Protein AF-A0A0G4I0B5-F1 (afdb_monomer_lite)

Structure (mmCIF, N/CA/C/O backbone):
data_AF-A0A0G4I0B5-F1
#
_entry.id   AF-A0A0G4I0B5-F1
#
loop_
_atom_site.group_PDB
_atom_site.id
_atom_site.type_symbol
_atom_site.label_atom_id
_atom_site.label_alt_id
_atom_site.label_comp_id
_atom_site.label_asym_id
_atom_site.label_entity_id
_atom_site.label_seq_id
_atom_site.pdbx_PDB_ins_code
_atom_site.Cartn_x
_atom_site.Cartn_y
_atom_site.Cartn_z
_atom_site.occupancy
_atom_site.B_iso_or_equiv
_atom_site.auth_seq_id
_atom_site.auth_comp_id
_atom_site.auth_asym_id
_atom_site.auth_atom_id
_atom_site.pdbx_PDB_model_num
ATOM 1 N N . MET A 1 1 ? 41.631 -13.244 11.965 1.00 31.91 1 MET A N 1
ATOM 2 C CA . MET A 1 1 ? 41.032 -12.168 11.148 1.00 31.91 1 MET A CA 1
ATOM 3 C C . MET A 1 1 ? 40.643 -12.782 9.819 1.00 31.91 1 MET A C 1
ATOM 5 O O . MET A 1 1 ? 41.532 -13.136 9.059 1.00 31.91 1 MET A O 1
ATOM 9 N N . ASN A 1 2 ? 39.349 -13.010 9.591 1.00 27.94 2 ASN A N 1
ATOM 10 C CA . ASN A 1 2 ? 38.868 -13.472 8.289 1.00 27.94 2 ASN A CA 1
ATOM 11 C C . ASN A 1 2 ? 38.734 -12.257 7.364 1.00 27.94 2 ASN A C 1
ATOM 13 O O . ASN A 1 2 ? 38.142 -11.264 7.791 1.00 27.94 2 ASN A O 1
ATOM 17 N N . PRO A 1 3 ? 39.284 -12.304 6.141 1.00 38.25 3 PRO A N 1
ATOM 18 C CA . PRO A 1 3 ? 39.080 -11.248 5.171 1.00 38.25 3 PRO A CA 1
ATOM 19 C C . PRO A 1 3 ? 37.623 -11.284 4.714 1.00 38.25 3 PRO A C 1
ATOM 21 O O . PRO A 1 3 ? 37.076 -12.332 4.374 1.00 38.25 3 PRO A O 1
ATOM 24 N N . SER A 1 4 ? 37.005 -10.114 4.763 1.00 36.72 4 SER A N 1
ATOM 25 C CA . SER A 1 4 ? 35.651 -9.827 4.326 1.00 36.72 4 SER A CA 1
ATOM 26 C C . SER A 1 4 ? 35.405 -10.365 2.916 1.00 36.72 4 SER A C 1
ATOM 28 O O . SER A 1 4 ? 36.120 -10.023 1.974 1.00 36.72 4 SER A O 1
ATOM 30 N N . THR A 1 5 ? 34.370 -11.186 2.759 1.00 37.22 5 THR A N 1
ATOM 31 C CA . THR A 1 5 ? 33.774 -11.539 1.471 1.00 37.22 5 THR A CA 1
ATOM 32 C C . THR A 1 5 ? 33.172 -10.279 0.851 1.00 37.22 5 THR A C 1
ATOM 34 O O . THR A 1 5 ? 31.994 -9.985 1.023 1.00 37.22 5 THR A O 1
ATOM 37 N N . SER A 1 6 ? 33.991 -9.508 0.136 1.00 37.56 6 SER A N 1
ATOM 38 C CA . SER A 1 6 ? 33.486 -8.551 -0.844 1.00 37.56 6 SER A CA 1
ATOM 39 C C . SER A 1 6 ? 32.834 -9.365 -1.957 1.00 37.56 6 SER A C 1
ATOM 41 O O . SER A 1 6 ? 33.516 -9.992 -2.773 1.00 37.56 6 SER A O 1
ATOM 43 N N . SER A 1 7 ? 31.506 -9.456 -1.949 1.00 42.25 7 SER A N 1
ATOM 44 C CA . SER A 1 7 ? 30.768 -9.970 -3.093 1.00 42.25 7 SER A CA 1
ATOM 45 C C . SER A 1 7 ? 30.985 -8.990 -4.243 1.00 42.25 7 SER A C 1
ATOM 47 O O . SER A 1 7 ? 30.350 -7.939 -4.287 1.00 42.25 7 SER A O 1
ATOM 49 N N . ASN A 1 8 ? 31.915 -9.306 -5.147 1.00 54.88 8 ASN A N 1
ATOM 50 C CA . ASN A 1 8 ? 32.095 -8.564 -6.391 1.00 54.88 8 ASN A CA 1
ATOM 51 C C . ASN A 1 8 ? 30.726 -8.415 -7.068 1.00 54.88 8 ASN A C 1
ATOM 53 O O . ASN A 1 8 ? 30.121 -9.421 -7.450 1.00 54.88 8 ASN A O 1
ATOM 57 N N . LEU A 1 9 ? 30.235 -7.179 -7.181 1.00 53.84 9 LEU A N 1
ATOM 58 C CA . LEU A 1 9 ? 29.046 -6.855 -7.961 1.00 53.84 9 LEU A CA 1
ATOM 59 C C . LEU A 1 9 ? 29.260 -7.383 -9.390 1.00 53.84 9 LEU A C 1
ATOM 61 O O . LEU A 1 9 ? 30.244 -7.043 -10.045 1.00 53.84 9 LEU A O 1
ATOM 65 N N . LYS A 1 10 ? 28.387 -8.283 -9.855 1.00 68.94 10 LYS A N 1
ATOM 66 C CA . LYS A 1 10 ? 28.500 -8.931 -11.172 1.00 68.94 10 LYS A CA 1
ATOM 67 C C . LYS A 1 10 ? 27.595 -8.203 -12.159 1.00 68.94 10 LYS A C 1
ATOM 69 O O . LYS A 1 10 ? 26.492 -8.670 -12.436 1.00 68.94 10 LYS A O 1
ATOM 74 N N . PHE A 1 11 ? 28.050 -7.063 -12.659 1.00 79.12 11 PHE A N 1
ATOM 75 C CA . PHE A 1 11 ? 27.452 -6.370 -13.800 1.00 79.12 11 PHE A CA 1
ATOM 76 C C . PHE A 1 11 ? 28.554 -5.877 -14.739 1.00 79.12 11 PHE A C 1
ATOM 78 O O . PHE A 1 11 ? 29.718 -5.782 -14.351 1.00 79.12 11 PHE A O 1
ATOM 85 N N . THR A 1 12 ? 28.199 -5.597 -15.989 1.00 85.75 12 THR A N 1
ATOM 86 C CA . THR A 1 12 ? 29.120 -5.017 -16.982 1.00 85.75 12 THR A CA 1
ATOM 87 C C . THR A 1 12 ? 28.468 -3.797 -17.615 1.00 85.75 12 THR A C 1
ATOM 89 O O . THR A 1 12 ? 27.305 -3.514 -17.338 1.00 85.75 12 THR A O 1
ATOM 92 N N . SER A 1 13 ? 29.166 -3.078 -18.491 1.00 85.06 13 SER A N 1
ATOM 93 C CA . SER A 1 13 ? 28.535 -1.992 -19.247 1.00 85.06 13 SER A CA 1
ATOM 94 C C . SER A 1 13 ? 27.365 -2.483 -20.113 1.00 85.06 13 SER A C 1
ATOM 96 O O . SER A 1 13 ? 26.405 -1.749 -20.319 1.00 85.06 13 SER A O 1
ATOM 98 N N . ASP A 1 14 ? 27.394 -3.732 -20.582 1.00 89.31 14 ASP A N 1
ATOM 99 C CA . ASP A 1 14 ? 26.366 -4.293 -21.470 1.00 89.31 14 ASP A CA 1
ATOM 100 C C . ASP A 1 14 ? 25.299 -5.129 -20.749 1.00 89.31 14 ASP A C 1
ATOM 102 O O . ASP A 1 14 ? 24.303 -5.508 -21.373 1.00 89.31 14 ASP A O 1
ATOM 106 N N . GLU A 1 15 ? 25.502 -5.442 -19.468 1.00 88.12 15 GLU A N 1
ATOM 107 C CA . GLU A 1 15 ? 24.633 -6.320 -18.679 1.00 88.12 15 GLU A CA 1
ATOM 108 C C . GLU A 1 15 ? 24.230 -5.643 -17.363 1.00 88.12 15 GLU A C 1
ATOM 110 O O . GLU A 1 15 ? 25.104 -5.432 -16.513 1.00 88.12 15 GLU A O 1
ATOM 115 N N . PRO A 1 16 ? 22.931 -5.327 -17.177 1.00 88.56 16 PRO A N 1
ATOM 116 C CA . PRO A 1 16 ? 22.443 -4.676 -15.970 1.00 88.56 16 PRO A CA 1
ATOM 117 C C . PRO A 1 16 ? 22.664 -5.514 -14.698 1.00 88.56 16 PRO A C 1
ATOM 119 O O . PRO A 1 16 ? 22.623 -6.752 -14.749 1.00 88.56 16 PRO A O 1
ATOM 122 N N . PRO A 1 17 ? 22.816 -4.852 -13.537 1.00 86.50 17 PRO A N 1
ATOM 123 C CA . PRO A 1 17 ? 22.786 -5.491 -12.229 1.00 86.50 17 PRO A CA 1
ATOM 124 C C . PRO A 1 17 ? 21.593 -6.434 -12.047 1.00 86.50 17 PRO A C 1
ATOM 126 O O . PRO A 1 17 ? 20.461 -6.141 -12.439 1.00 86.50 17 PRO A O 1
ATOM 129 N N . GLN A 1 18 ? 21.848 -7.570 -11.399 1.00 82.50 18 GLN A N 1
ATOM 130 C CA . GLN A 1 18 ? 20.830 -8.570 -11.070 1.00 82.50 18 GLN A CA 1
ATOM 131 C C . GLN A 1 18 ? 20.316 -8.359 -9.643 1.00 82.50 18 GLN A C 1
ATOM 133 O O . GLN A 1 18 ? 21.109 -8.161 -8.721 1.00 82.50 18 GLN A O 1
ATOM 138 N N . ARG A 1 19 ? 18.999 -8.496 -9.434 1.00 75.06 19 ARG A N 1
ATOM 139 C CA . ARG A 1 19 ? 18.342 -8.284 -8.124 1.00 75.06 19 ARG A CA 1
ATOM 140 C C . ARG A 1 19 ? 18.893 -9.155 -6.993 1.00 75.06 19 ARG A C 1
ATOM 142 O O . ARG A 1 19 ? 18.852 -8.737 -5.842 1.00 75.06 19 ARG A O 1
ATOM 149 N N . GLN A 1 20 ? 19.429 -10.334 -7.312 1.00 72.00 20 GLN A N 1
ATOM 150 C CA . GLN A 1 20 ? 20.012 -11.278 -6.346 1.00 72.00 20 GLN A CA 1
ATOM 151 C C . GLN A 1 20 ? 21.254 -10.734 -5.614 1.00 72.00 20 GLN A C 1
ATOM 153 O O . GLN A 1 20 ? 21.726 -11.361 -4.672 1.00 72.00 20 GLN A O 1
ATOM 158 N N . GLN A 1 21 ? 21.807 -9.603 -6.062 1.00 66.62 21 GLN A N 1
ATOM 159 C CA . GLN A 1 21 ? 23.007 -8.985 -5.490 1.00 66.62 21 GLN A CA 1
ATOM 160 C C . GLN A 1 21 ? 22.694 -7.962 -4.383 1.00 66.62 21 GLN A C 1
ATOM 162 O O . GLN A 1 21 ? 23.621 -7.413 -3.797 1.00 66.62 21 GLN A O 1
ATOM 167 N N . VAL A 1 22 ? 21.414 -7.698 -4.103 1.00 68.12 22 VAL A N 1
ATOM 168 C CA . VAL A 1 22 ? 20.943 -6.692 -3.134 1.00 68.12 22 VAL A CA 1
ATOM 169 C C . VAL A 1 22 ? 19.778 -7.242 -2.308 1.00 68.12 22 VAL A C 1
ATOM 171 O O . VAL A 1 22 ? 19.163 -8.237 -2.691 1.00 68.12 22 VAL A O 1
ATOM 174 N N . ASN A 1 23 ? 19.468 -6.633 -1.161 1.00 71.75 23 ASN A N 1
ATOM 175 C CA . ASN A 1 23 ? 18.478 -7.177 -0.221 1.00 71.75 23 ASN A CA 1
ATOM 176 C C . ASN A 1 23 ? 17.072 -6.598 -0.440 1.00 71.75 23 ASN A C 1
ATOM 178 O O . ASN A 1 23 ? 16.095 -7.341 -0.334 1.00 71.75 23 ASN A O 1
ATOM 182 N N . SER A 1 24 ? 16.947 -5.329 -0.841 1.00 77.56 24 SER A N 1
ATOM 183 C CA . SER A 1 24 ? 15.656 -4.661 -1.072 1.00 77.56 24 SER A CA 1
ATOM 184 C C . SER A 1 24 ? 15.433 -4.278 -2.549 1.00 77.56 24 SER A C 1
ATOM 186 O O . SER A 1 24 ? 16.357 -4.302 -3.367 1.00 77.56 24 SER A O 1
ATOM 188 N N . SER A 1 25 ? 14.175 -4.015 -2.925 1.00 78.75 25 SER A N 1
ATOM 189 C CA . SER A 1 25 ? 13.829 -3.518 -4.268 1.00 78.75 25 SER A CA 1
ATOM 190 C C . SER A 1 25 ? 14.233 -2.054 -4.460 1.00 78.75 25 SER A C 1
ATOM 192 O O . SER A 1 25 ? 14.556 -1.663 -5.576 1.00 78.75 25 SER A O 1
ATOM 194 N N . GLU A 1 26 ? 14.271 -1.275 -3.380 1.00 79.00 26 GLU A N 1
ATOM 195 C CA . GLU A 1 26 ? 14.750 0.111 -3.372 1.00 79.00 26 GLU A CA 1
ATOM 196 C C . GLU A 1 26 ? 16.257 0.149 -3.656 1.00 79.00 26 GLU A C 1
ATOM 198 O O . GLU A 1 26 ? 16.671 0.747 -4.647 1.00 79.00 26 GLU A O 1
ATOM 203 N N . ASP A 1 27 ? 17.052 -0.632 -2.913 1.00 80.44 27 ASP A N 1
ATOM 204 C CA . ASP A 1 27 ? 18.501 -0.787 -3.127 1.00 80.44 27 ASP A CA 1
ATOM 205 C C . ASP A 1 27 ? 18.804 -1.254 -4.560 1.00 80.44 27 ASP A C 1
ATOM 207 O O . ASP A 1 27 ? 19.829 -0.915 -5.153 1.00 80.44 27 ASP A O 1
ATOM 211 N N . TYR A 1 28 ? 17.915 -2.075 -5.131 1.00 84.81 28 TYR A N 1
ATOM 212 C CA . TYR A 1 28 ? 18.049 -2.540 -6.505 1.00 84.81 28 TYR A CA 1
ATOM 213 C C . TYR A 1 28 ? 17.860 -1.420 -7.518 1.00 84.81 28 TYR A C 1
ATOM 215 O O . TYR A 1 28 ? 18.644 -1.319 -8.461 1.00 84.81 28 TYR A O 1
ATOM 223 N N . LEU A 1 29 ? 16.844 -0.580 -7.336 1.00 85.62 29 LEU A N 1
ATOM 224 C CA . LEU A 1 29 ? 16.622 0.564 -8.210 1.00 85.62 29 LEU A CA 1
ATOM 225 C C . LEU A 1 29 ? 17.743 1.598 -8.068 1.00 85.62 29 LEU A C 1
ATOM 227 O O . LEU A 1 29 ? 18.207 2.102 -9.086 1.00 85.62 29 LEU A O 1
ATOM 231 N N . GLU A 1 30 ? 18.243 1.852 -6.857 1.00 84.00 30 GLU A N 1
ATOM 232 C CA . GLU A 1 30 ? 19.415 2.711 -6.635 1.00 84.00 30 GLU A CA 1
ATOM 233 C C . GLU A 1 30 ? 20.664 2.168 -7.343 1.00 84.00 30 GLU A C 1
ATOM 235 O O . GLU A 1 30 ? 21.371 2.902 -8.040 1.00 84.00 30 GLU A O 1
ATOM 240 N N . LEU A 1 31 ? 20.911 0.858 -7.243 1.00 85.69 31 LEU A N 1
ATOM 241 C CA . LEU A 1 31 ? 22.016 0.207 -7.943 1.00 85.69 31 LEU A CA 1
ATOM 242 C C . LEU A 1 31 ? 21.870 0.316 -9.467 1.00 85.69 31 LEU A C 1
ATOM 244 O O . LEU A 1 31 ? 22.859 0.533 -10.169 1.00 85.69 31 LEU A O 1
ATOM 248 N N . LEU A 1 32 ? 20.649 0.184 -9.990 1.00 88.88 32 LEU A N 1
ATOM 249 C CA . LEU A 1 32 ? 20.365 0.366 -11.412 1.00 88.88 32 LEU A CA 1
ATOM 250 C C . LEU A 1 32 ? 20.545 1.817 -11.862 1.00 88.88 32 LEU A C 1
ATOM 252 O O . LEU A 1 32 ? 21.058 2.030 -12.958 1.00 88.88 32 LEU A O 1
ATOM 256 N N . GLN A 1 33 ? 20.174 2.799 -11.037 1.00 88.00 33 GLN A N 1
ATOM 257 C CA . GLN A 1 33 ? 20.409 4.219 -11.314 1.00 88.00 33 GLN A CA 1
ATOM 258 C C . GLN A 1 33 ? 21.906 4.523 -11.384 1.00 88.00 33 GLN A C 1
ATOM 260 O O . GLN A 1 33 ? 22.370 5.118 -12.358 1.00 88.00 33 GLN A O 1
ATOM 265 N N . LEU A 1 34 ? 22.678 4.056 -10.397 1.00 87.00 34 LEU A N 1
ATOM 266 C CA . LEU A 1 34 ? 24.131 4.212 -10.381 1.00 87.00 34 LEU A CA 1
ATOM 267 C C . LEU A 1 34 ? 24.776 3.542 -11.600 1.00 87.00 34 LEU A C 1
ATOM 269 O O . LEU A 1 34 ? 25.619 4.136 -12.270 1.00 87.00 34 LEU A O 1
ATOM 273 N N . TRP A 1 35 ? 24.358 2.316 -11.915 1.00 89.62 35 TRP A N 1
ATOM 274 C CA . TRP A 1 35 ? 24.842 1.591 -13.084 1.00 89.62 35 TRP A CA 1
ATOM 275 C C . TRP A 1 35 ? 24.521 2.318 -14.394 1.00 89.62 35 TRP A C 1
ATOM 277 O O . TRP A 1 35 ? 25.413 2.503 -15.220 1.00 89.62 35 TRP A O 1
ATOM 287 N N . ALA A 1 36 ? 23.274 2.759 -14.573 1.00 89.38 36 ALA A N 1
ATOM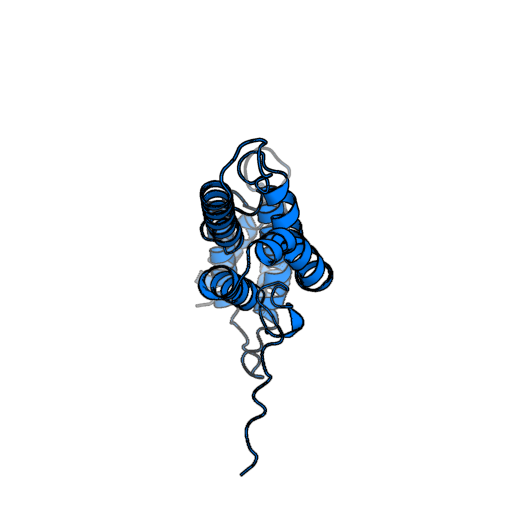 288 C CA . ALA A 1 36 ? 22.826 3.454 -15.776 1.00 89.38 36 ALA A CA 1
ATOM 289 C C . ALA A 1 36 ? 23.592 4.761 -16.007 1.00 89.38 36 ALA A C 1
ATOM 291 O O . ALA A 1 36 ? 23.919 5.083 -17.147 1.00 89.38 36 ALA A O 1
ATOM 292 N N . LYS A 1 37 ? 23.894 5.485 -14.925 1.00 86.69 37 LYS A N 1
ATOM 293 C CA . LYS A 1 37 ? 24.581 6.774 -14.972 1.00 86.69 37 LYS A CA 1
ATOM 294 C C . LYS A 1 37 ? 26.086 6.647 -15.213 1.00 86.69 37 LYS A C 1
ATOM 296 O O . LYS A 1 37 ? 26.637 7.393 -16.014 1.00 86.69 37 LYS A O 1
ATOM 301 N N . GLU A 1 38 ? 26.747 5.727 -14.514 1.00 82.94 38 GLU A N 1
ATOM 302 C CA . GLU A 1 38 ? 28.214 5.724 -14.408 1.00 82.94 38 GLU A CA 1
ATOM 303 C C . GLU A 1 38 ? 28.888 4.592 -15.209 1.00 82.94 38 GLU A C 1
ATOM 305 O O . GLU A 1 38 ? 30.088 4.657 -15.472 1.00 82.94 38 GLU A O 1
ATOM 310 N N . TYR A 1 39 ? 28.150 3.544 -15.603 1.00 84.56 39 TYR A N 1
ATOM 311 C CA . TYR A 1 39 ? 28.752 2.310 -16.139 1.00 84.56 39 TYR A CA 1
ATOM 312 C C . TYR A 1 39 ? 28.114 1.782 -17.427 1.00 84.56 39 TYR A C 1
ATOM 314 O O . TYR A 1 39 ? 28.786 1.096 -18.202 1.00 84.56 39 TYR A O 1
ATOM 322 N N . ALA A 1 40 ? 26.828 2.037 -17.655 1.00 87.44 40 ALA A N 1
ATOM 323 C CA . ALA A 1 40 ? 26.086 1.405 -18.734 1.00 87.44 40 ALA A CA 1
ATOM 324 C C . ALA A 1 40 ? 26.549 1.868 -20.122 1.00 87.44 40 ALA A C 1
ATOM 326 O O . ALA A 1 40 ? 26.742 3.049 -20.405 1.00 87.44 40 ALA A O 1
ATOM 327 N N . SER A 1 41 ? 26.657 0.912 -21.040 1.00 87.69 41 SER A N 1
ATOM 328 C CA . SER A 1 41 ? 26.717 1.190 -22.467 1.00 87.69 41 SER A CA 1
ATOM 329 C C . SER A 1 41 ? 25.304 1.414 -23.005 1.00 87.69 41 SER A C 1
ATOM 331 O O . SER A 1 41 ? 24.309 0.969 -22.430 1.00 87.69 41 SER A O 1
ATOM 333 N N . TYR A 1 42 ? 25.201 2.001 -24.196 1.00 83.88 42 TYR A N 1
ATOM 334 C CA . TYR A 1 42 ? 23.919 2.110 -24.898 1.00 83.88 42 TYR A CA 1
ATOM 335 C C . TYR A 1 42 ? 23.262 0.736 -25.151 1.00 83.88 42 TYR A C 1
ATOM 337 O O . TYR A 1 42 ? 22.036 0.631 -25.178 1.00 83.88 42 TYR A O 1
ATOM 345 N N . ALA A 1 43 ? 24.056 -0.324 -25.347 1.00 86.12 43 ALA A N 1
ATOM 346 C CA . ALA A 1 43 ? 23.543 -1.677 -25.534 1.00 86.12 43 ALA A CA 1
ATOM 347 C C . ALA A 1 43 ? 22.991 -2.243 -24.218 1.00 86.12 43 ALA A C 1
ATOM 349 O O . ALA A 1 43 ? 21.950 -2.901 -24.232 1.00 86.12 43 ALA A O 1
ATOM 350 N N . GLY A 1 44 ? 23.639 -1.926 -23.094 1.00 87.62 44 GLY A N 1
ATOM 351 C CA . GLY A 1 44 ? 23.150 -2.235 -21.755 1.00 87.62 44 GLY A CA 1
ATOM 352 C C . GLY A 1 44 ? 21.843 -1.512 -21.433 1.00 87.62 44 GLY A C 1
ATOM 353 O O . GLY A 1 44 ? 20.875 -2.158 -21.034 1.00 87.62 44 GLY A O 1
ATOM 354 N N . LEU A 1 45 ? 21.769 -0.196 -21.659 1.00 89.00 45 LEU A N 1
ATOM 355 C CA . LEU A 1 45 ? 20.573 0.609 -21.366 1.00 89.00 45 LEU A CA 1
ATOM 356 C C . LEU A 1 45 ? 19.316 0.070 -22.068 1.00 89.00 45 LEU A C 1
ATOM 358 O O . LEU A 1 45 ? 18.233 0.033 -21.488 1.00 89.00 45 LEU A O 1
ATOM 362 N N . ARG A 1 46 ? 19.455 -0.463 -23.289 1.00 88.06 46 ARG A N 1
ATOM 363 C CA . ARG A 1 46 ? 18.343 -1.102 -24.017 1.00 88.06 46 ARG A CA 1
ATOM 364 C C . ARG A 1 46 ? 17.807 -2.371 -23.352 1.00 88.06 46 ARG A C 1
ATOM 366 O O . ARG A 1 46 ? 16.657 -2.733 -23.592 1.00 88.06 46 ARG A O 1
ATOM 373 N N . LYS A 1 47 ? 18.622 -3.061 -22.552 1.00 89.19 47 LYS A N 1
ATOM 374 C CA . LYS A 1 47 ? 18.227 -4.276 -21.826 1.00 89.19 47 LYS A CA 1
ATOM 375 C C . LYS A 1 47 ? 17.600 -3.973 -20.469 1.00 89.19 47 LYS A C 1
ATOM 377 O O . LYS A 1 47 ? 16.983 -4.868 -19.898 1.00 89.19 47 LYS A O 1
ATOM 382 N N . LEU A 1 48 ? 17.718 -2.739 -19.971 1.00 88.19 48 LEU A N 1
ATOM 383 C CA . LEU A 1 48 ? 17.317 -2.352 -18.618 1.00 88.19 48 LEU A CA 1
ATOM 384 C C . LEU A 1 48 ? 15.881 -2.770 -18.285 1.00 88.19 48 LEU A C 1
ATOM 386 O O . LEU A 1 48 ? 15.663 -3.454 -17.291 1.00 88.19 48 LEU A O 1
ATOM 390 N N . LYS A 1 49 ? 14.912 -2.434 -19.147 1.00 86.56 49 LYS A N 1
ATOM 391 C CA . LYS A 1 49 ? 13.501 -2.800 -18.941 1.00 86.56 49 LYS A CA 1
ATOM 392 C C . LYS A 1 49 ? 13.332 -4.312 -18.754 1.00 86.56 49 LYS A C 1
ATOM 394 O O . LYS A 1 49 ? 12.747 -4.748 -17.769 1.00 86.56 49 LYS A O 1
ATOM 399 N N . GLY A 1 50 ? 13.854 -5.103 -19.693 1.00 85.75 50 GLY A N 1
ATOM 400 C CA . GLY A 1 50 ? 13.739 -6.562 -19.640 1.00 85.75 50 GLY A CA 1
ATOM 401 C C . GLY A 1 50 ? 14.456 -7.153 -18.425 1.00 85.75 50 GLY A C 1
ATOM 402 O O . GLY A 1 50 ? 13.946 -8.076 -17.798 1.00 85.75 50 GLY A O 1
ATOM 403 N N . ALA A 1 51 ? 15.602 -6.583 -18.045 1.00 86.25 51 ALA A N 1
ATOM 404 C CA . ALA A 1 51 ? 16.335 -6.996 -16.856 1.00 86.25 51 ALA A CA 1
ATOM 405 C C . ALA A 1 51 ? 15.543 -6.731 -15.567 1.00 86.25 51 ALA A C 1
ATOM 407 O O . ALA A 1 51 ? 15.495 -7.613 -14.711 1.00 86.25 51 ALA A O 1
ATOM 408 N N . ILE A 1 52 ? 14.879 -5.576 -15.449 1.00 85.75 52 ILE A N 1
ATOM 409 C CA . ILE A 1 52 ? 14.009 -5.242 -14.311 1.00 85.75 52 ILE A CA 1
ATOM 410 C C . ILE A 1 52 ? 12.813 -6.199 -14.255 1.00 85.75 52 ILE A C 1
ATOM 412 O O . ILE A 1 52 ? 12.553 -6.795 -13.211 1.00 85.75 52 ILE A O 1
ATOM 416 N N . GLU A 1 53 ? 12.119 -6.403 -15.380 1.00 84.19 53 GLU A N 1
ATOM 417 C CA . GLU A 1 53 ? 10.950 -7.290 -15.452 1.00 84.19 53 GLU A CA 1
ATOM 418 C C . GLU A 1 53 ? 11.291 -8.724 -15.028 1.00 84.19 53 GLU A C 1
ATOM 420 O O . GLU A 1 53 ? 10.566 -9.314 -14.226 1.00 84.19 53 GLU A O 1
ATOM 425 N N . VAL A 1 54 ? 12.408 -9.272 -15.519 1.00 83.88 54 VAL A N 1
ATOM 426 C CA . VAL A 1 54 ? 12.865 -10.628 -15.175 1.00 83.88 54 VAL A CA 1
ATOM 427 C C . VAL A 1 54 ? 13.325 -10.703 -13.721 1.00 83.88 54 VAL A C 1
ATOM 429 O O . VAL A 1 54 ? 12.943 -11.626 -13.000 1.00 83.88 54 VAL A O 1
ATOM 432 N N . SER A 1 55 ? 14.119 -9.730 -13.273 1.00 80.94 55 SER A N 1
ATOM 433 C CA . SER A 1 55 ? 14.716 -9.746 -11.935 1.00 80.94 55 SER A CA 1
ATOM 434 C C . SER A 1 55 ? 13.682 -9.582 -10.820 1.00 80.94 55 SER A C 1
ATOM 436 O O . SER A 1 55 ? 13.872 -10.109 -9.723 1.00 80.94 55 SER A O 1
ATOM 438 N N . LEU A 1 56 ? 12.579 -8.879 -11.090 1.00 78.06 56 LEU A N 1
ATOM 439 C CA . LEU A 1 56 ? 11.519 -8.626 -10.114 1.00 78.06 56 LEU A CA 1
ATOM 440 C C . LEU A 1 56 ? 10.348 -9.610 -10.201 1.00 78.06 56 LEU A C 1
ATOM 442 O O . LEU A 1 56 ? 9.568 -9.690 -9.256 1.00 78.06 56 LEU A O 1
ATOM 446 N N . PHE A 1 57 ? 10.237 -10.411 -11.267 1.00 75.31 57 PHE A N 1
ATOM 447 C CA . PHE A 1 57 ? 9.089 -11.297 -11.509 1.00 75.31 57 PHE A CA 1
ATOM 448 C C . PHE A 1 57 ? 8.705 -12.194 -10.318 1.00 75.31 57 PHE A C 1
ATOM 450 O O . PHE A 1 57 ? 7.521 -12.346 -10.009 1.00 75.31 57 PHE A O 1
ATOM 457 N N . LEU A 1 58 ? 9.693 -12.778 -9.631 1.00 72.69 58 LEU A N 1
ATOM 458 C CA . LEU A 1 58 ? 9.463 -13.648 -8.467 1.00 72.69 58 LEU A CA 1
ATOM 459 C C . LEU A 1 58 ? 9.696 -12.960 -7.118 1.00 72.69 58 LEU A C 1
ATOM 461 O O . LEU A 1 58 ? 9.341 -13.536 -6.093 1.00 72.69 58 LEU A O 1
ATOM 465 N N . MET A 1 59 ? 10.295 -11.770 -7.111 1.00 74.56 59 MET A N 1
ATOM 466 C CA . MET A 1 59 ? 10.775 -11.107 -5.892 1.00 74.56 59 MET A CA 1
ATOM 467 C C . MET A 1 59 ? 9.876 -9.940 -5.473 1.00 74.56 59 MET A C 1
ATOM 469 O O . MET A 1 59 ? 9.640 -9.749 -4.287 1.00 74.56 59 MET A O 1
ATOM 473 N N . ASP A 1 60 ? 9.345 -9.187 -6.438 1.00 74.50 60 ASP A N 1
ATOM 474 C CA . ASP A 1 60 ? 8.508 -8.014 -6.200 1.00 74.50 60 ASP A CA 1
ATOM 475 C C . ASP A 1 60 ? 7.497 -7.837 -7.342 1.00 74.50 60 ASP A C 1
ATOM 477 O O . ASP A 1 60 ? 7.708 -7.124 -8.329 1.00 74.50 60 ASP A O 1
ATOM 481 N N . LYS A 1 61 ? 6.361 -8.528 -7.210 1.00 76.56 61 LYS A N 1
ATOM 482 C CA . LYS A 1 61 ? 5.284 -8.501 -8.210 1.00 76.56 61 LYS A CA 1
ATOM 483 C C . LYS A 1 61 ? 4.612 -7.132 -8.325 1.00 76.56 61 LYS A C 1
ATOM 485 O O . LYS A 1 61 ? 3.951 -6.869 -9.328 1.00 76.56 61 LYS A O 1
ATOM 490 N N . ALA A 1 62 ? 4.696 -6.284 -7.300 1.00 75.44 62 ALA A N 1
ATOM 491 C CA . ALA A 1 62 ? 4.121 -4.946 -7.355 1.00 75.44 62 ALA A CA 1
ATOM 492 C C . ALA A 1 62 ? 4.991 -4.049 -8.238 1.00 75.44 62 ALA A C 1
ATOM 494 O O . ALA A 1 62 ? 4.489 -3.478 -9.208 1.00 75.44 62 ALA A O 1
ATOM 495 N N . LEU A 1 63 ? 6.299 -4.025 -7.977 1.00 76.31 63 LEU A N 1
ATOM 496 C CA . LEU A 1 63 ? 7.245 -3.250 -8.767 1.00 76.31 63 LEU A CA 1
ATOM 497 C C . LEU A 1 63 ? 7.352 -3.775 -10.205 1.00 76.31 63 LEU A C 1
ATOM 499 O O . LEU A 1 63 ? 7.342 -2.979 -11.140 1.00 76.31 63 LEU A O 1
ATOM 503 N N . GLN A 1 64 ? 7.322 -5.098 -10.410 1.00 83.12 64 GLN A N 1
ATOM 504 C CA . GLN A 1 64 ? 7.278 -5.696 -11.750 1.00 83.12 64 GLN A CA 1
ATOM 505 C C . GLN A 1 64 ? 6.038 -5.259 -12.547 1.00 83.12 64 GLN A C 1
ATOM 507 O O . GLN A 1 64 ? 6.163 -4.860 -13.707 1.00 83.12 64 GLN A O 1
ATOM 512 N N . ARG A 1 65 ? 4.843 -5.273 -11.935 1.00 80.56 65 ARG A N 1
ATOM 513 C CA . ARG A 1 65 ? 3.621 -4.750 -12.573 1.00 80.56 65 ARG A CA 1
ATOM 514 C C . ARG A 1 65 ? 3.744 -3.256 -12.870 1.00 80.56 65 ARG A C 1
ATOM 516 O O . ARG A 1 65 ? 3.317 -2.815 -13.936 1.00 80.56 65 ARG A O 1
ATOM 523 N N . GLY A 1 66 ? 4.376 -2.503 -11.972 1.00 82.44 66 GLY A N 1
ATOM 524 C CA . GLY A 1 66 ? 4.725 -1.101 -12.175 1.00 82.44 66 GLY A CA 1
ATOM 525 C C . GLY A 1 66 ? 5.609 -0.876 -13.401 1.00 82.44 66 GLY A C 1
ATOM 526 O O . GLY A 1 66 ? 5.281 -0.041 -14.237 1.00 82.44 66 GLY A O 1
ATOM 527 N N . THR A 1 67 ? 6.669 -1.670 -13.570 1.00 85.00 67 THR A N 1
ATOM 528 C CA . THR A 1 67 ? 7.555 -1.631 -14.746 1.00 85.00 67 THR A CA 1
ATOM 529 C C . THR A 1 67 ? 6.796 -1.891 -16.044 1.00 85.00 67 THR A C 1
ATOM 531 O O . THR A 1 67 ? 6.944 -1.131 -17.002 1.00 85.00 67 THR A O 1
ATOM 534 N N . VAL A 1 68 ? 5.939 -2.917 -16.071 1.00 84.12 68 VAL A N 1
ATOM 535 C CA . VAL A 1 68 ? 5.125 -3.252 -17.252 1.00 84.12 68 VAL A CA 1
ATOM 536 C C . VAL A 1 68 ? 4.131 -2.131 -17.574 1.00 84.12 68 VAL A C 1
ATOM 538 O O . VAL A 1 68 ? 3.997 -1.733 -18.734 1.00 84.12 68 VAL A O 1
ATOM 541 N N . SER A 1 69 ? 3.456 -1.594 -16.554 1.00 84.44 69 SER A N 1
ATOM 542 C CA . SER A 1 69 ? 2.493 -0.500 -16.707 1.00 84.44 69 SER A CA 1
ATOM 543 C C . SER A 1 69 ? 3.168 0.775 -17.207 1.00 84.44 69 SER A C 1
ATOM 545 O O . SER A 1 69 ? 2.678 1.405 -18.142 1.00 84.44 69 SER A O 1
ATOM 547 N N . LEU A 1 70 ? 4.314 1.136 -16.625 1.00 84.56 70 LEU A N 1
ATOM 548 C CA . LEU A 1 70 ? 5.072 2.318 -17.015 1.00 84.56 70 LEU A CA 1
ATOM 549 C C . LEU A 1 70 ? 5.577 2.191 -18.452 1.00 84.56 70 LEU A C 1
ATOM 551 O O . LEU A 1 70 ? 5.397 3.102 -19.248 1.00 84.56 70 LEU A O 1
ATOM 555 N N . ALA A 1 71 ? 6.122 1.033 -18.826 1.00 81.88 71 ALA A N 1
ATOM 556 C CA . ALA A 1 71 ? 6.596 0.793 -20.186 1.00 81.88 71 ALA A CA 1
ATOM 557 C C . ALA A 1 71 ? 5.473 0.748 -21.240 1.00 81.88 71 ALA A C 1
ATOM 559 O O . ALA A 1 71 ? 5.758 0.849 -22.433 1.00 81.88 71 ALA A O 1
ATOM 560 N N . SER A 1 72 ? 4.219 0.569 -20.816 1.00 80.31 72 SER A N 1
ATOM 561 C CA . SER A 1 72 ? 3.040 0.622 -21.689 1.00 80.31 72 SER A CA 1
ATOM 562 C C . SER A 1 72 ? 2.481 2.043 -21.837 1.00 80.31 72 SER A C 1
ATOM 564 O O . SER A 1 72 ? 1.626 2.279 -22.690 1.00 80.31 72 SER A O 1
ATOM 566 N N . ASN A 1 73 ? 2.955 3.000 -21.032 1.00 82.06 73 ASN A N 1
ATOM 567 C CA . ASN A 1 73 ? 2.574 4.402 -21.142 1.00 82.06 73 ASN A CA 1
ATOM 568 C C . ASN A 1 73 ? 3.253 5.033 -22.378 1.00 82.06 73 ASN A C 1
ATOM 570 O O . ASN A 1 73 ? 4.483 4.989 -22.474 1.00 82.06 73 ASN A O 1
ATOM 574 N N . PRO A 1 74 ? 2.500 5.685 -23.290 1.00 78.00 74 PRO A N 1
ATOM 575 C CA . PRO A 1 74 ? 3.057 6.389 -24.449 1.00 78.00 74 PRO A CA 1
ATOM 576 C C . PRO A 1 74 ? 4.151 7.415 -24.113 1.00 78.00 74 PRO A C 1
ATOM 578 O O . PRO A 1 74 ? 5.005 7.692 -24.950 1.00 78.00 74 PRO A O 1
ATOM 581 N N . GLN A 1 75 ? 4.146 7.965 -22.895 1.00 78.94 75 GLN A N 1
ATOM 582 C CA . GLN A 1 75 ? 5.133 8.940 -22.417 1.00 78.94 75 GLN A CA 1
ATOM 583 C C . GLN A 1 75 ? 6.461 8.307 -21.967 1.00 78.94 75 GLN A C 1
ATOM 585 O O . GLN A 1 75 ? 7.451 9.017 -21.822 1.00 78.94 75 GLN A O 1
ATOM 590 N N . HIS A 1 76 ? 6.504 6.987 -21.768 1.00 81.25 76 HIS A N 1
ATOM 591 C CA . HIS A 1 76 ? 7.668 6.264 -21.241 1.00 81.25 76 HIS A CA 1
ATOM 592 C C . HIS A 1 76 ? 8.108 5.108 -22.152 1.00 81.25 76 HIS A C 1
ATOM 594 O O . HIS A 1 76 ? 8.747 4.153 -21.705 1.00 81.25 76 HIS A O 1
ATOM 600 N N . VAL A 1 77 ? 7.805 5.194 -23.448 1.00 85.06 77 VAL A N 1
ATOM 601 C CA . VAL A 1 77 ? 8.230 4.200 -24.441 1.00 85.06 77 VAL A CA 1
ATOM 602 C C . VAL A 1 77 ? 9.744 4.266 -24.642 1.00 85.06 77 VAL A C 1
ATOM 604 O O . VAL A 1 77 ? 10.305 5.343 -24.835 1.00 85.06 77 VAL A O 1
ATOM 607 N N . LEU A 1 78 ? 10.396 3.098 -24.637 1.00 86.31 78 LEU A N 1
ATOM 608 C CA . LEU A 1 78 ? 11.827 2.967 -24.914 1.00 86.31 78 LEU A CA 1
ATOM 609 C C . LEU A 1 78 ? 12.168 3.605 -26.279 1.00 86.31 78 LEU A C 1
ATOM 611 O O . LEU A 1 78 ? 11.604 3.181 -27.295 1.00 86.31 78 LEU A O 1
ATOM 615 N N . PRO A 1 79 ? 13.105 4.570 -26.340 1.00 87.25 79 PRO A N 1
ATOM 616 C CA . PRO A 1 79 ? 13.491 5.207 -27.587 1.00 87.25 79 PRO A CA 1
ATOM 617 C C . PRO A 1 79 ? 14.016 4.205 -28.616 1.00 87.25 79 PRO A C 1
ATOM 619 O O . PRO A 1 79 ? 14.892 3.382 -28.342 1.00 87.25 79 PRO A O 1
ATOM 622 N N . VAL A 1 80 ? 13.509 4.322 -29.842 1.00 88.06 80 VAL A N 1
ATOM 623 C CA . VAL A 1 80 ? 14.034 3.621 -31.016 1.00 88.06 80 VAL A CA 1
ATOM 624 C C . VAL A 1 80 ? 14.849 4.611 -31.840 1.00 88.06 80 VAL A C 1
ATOM 626 O O . VAL A 1 80 ? 14.455 5.771 -32.007 1.00 88.06 80 VAL A O 1
ATOM 629 N N . ARG A 1 81 ? 16.003 4.155 -32.336 1.00 87.44 81 ARG A N 1
ATOM 630 C CA . ARG A 1 81 ? 16.861 4.964 -33.201 1.00 87.44 81 ARG A CA 1
ATOM 631 C C . ARG A 1 81 ? 16.148 5.238 -34.521 1.00 87.44 81 ARG A C 1
ATOM 633 O O . ARG A 1 81 ? 15.662 4.304 -35.161 1.00 87.44 81 ARG A O 1
ATOM 640 N N . GLN A 1 82 ? 16.105 6.500 -34.922 1.00 89.12 82 GLN A N 1
ATOM 641 C CA . GLN A 1 82 ? 15.470 6.924 -36.165 1.00 89.12 82 GLN A CA 1
ATOM 642 C C . GLN A 1 82 ? 16.457 6.860 -37.340 1.00 89.12 82 GLN A C 1
ATOM 644 O O . GLN A 1 82 ? 17.678 6.909 -37.170 1.00 89.12 82 GLN A O 1
ATOM 649 N N . ALA A 1 83 ? 15.932 6.716 -38.558 1.00 88.56 83 ALA A N 1
ATOM 650 C CA . ALA A 1 83 ? 16.757 6.733 -39.761 1.00 88.56 83 ALA A CA 1
ATOM 651 C C . ALA A 1 83 ? 17.368 8.130 -39.959 1.00 88.56 83 ALA A C 1
ATOM 653 O O . ALA A 1 83 ? 16.648 9.123 -39.936 1.00 88.56 83 ALA A O 1
ATOM 654 N N . GLY A 1 84 ? 18.688 8.198 -40.152 1.00 88.00 84 GLY A N 1
ATOM 655 C CA . GLY A 1 84 ? 19.417 9.467 -40.275 1.00 88.00 84 GLY A CA 1
ATOM 656 C C . GLY A 1 84 ? 19.736 10.156 -38.944 1.00 88.00 84 GLY A C 1
ATOM 657 O O . GLY A 1 84 ? 20.329 11.226 -38.956 1.00 88.00 84 GLY A O 1
ATOM 658 N N . GLU A 1 85 ? 19.381 9.550 -37.809 1.00 91.44 85 GLU A N 1
ATOM 659 C CA . GLU A 1 85 ? 19.714 10.084 -36.491 1.00 91.44 85 GLU A CA 1
ATOM 660 C C . GLU A 1 85 ? 21.182 9.825 -36.131 1.00 91.44 85 GLU A C 1
ATOM 662 O O . GLU A 1 85 ? 21.678 8.682 -36.192 1.00 91.44 85 GLU A O 1
ATOM 667 N N . GLU A 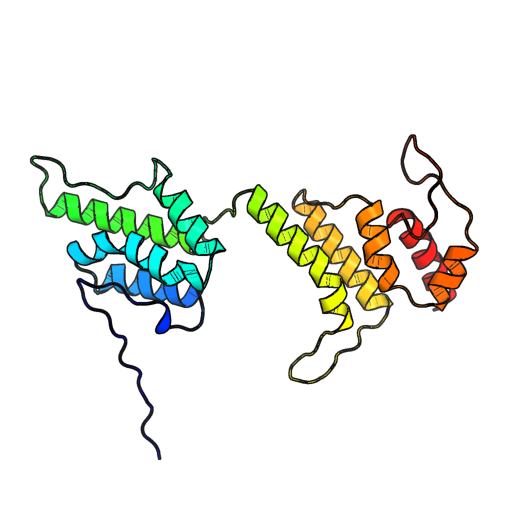1 86 ? 21.850 10.894 -35.699 1.00 91.75 86 GLU A N 1
ATOM 668 C CA . GLU A 1 86 ? 23.193 10.841 -35.141 1.00 91.75 86 GLU A CA 1
ATOM 669 C C . GLU A 1 86 ? 23.231 9.962 -33.890 1.00 91.75 86 GLU A C 1
ATOM 671 O O . GLU A 1 86 ? 22.313 9.916 -33.068 1.00 91.75 86 GLU A O 1
ATOM 676 N N . LEU A 1 87 ? 24.325 9.218 -33.733 1.00 85.94 87 LEU A N 1
ATOM 677 C CA . LEU A 1 87 ? 24.443 8.288 -32.613 1.00 85.94 87 LEU A CA 1
ATOM 678 C C . LEU A 1 87 ? 24.498 9.020 -31.261 1.00 85.94 87 LEU A C 1
ATOM 680 O O . LEU A 1 87 ? 24.083 8.445 -30.258 1.00 85.94 87 LEU A O 1
ATOM 684 N N . ALA A 1 88 ? 25.020 10.249 -31.232 1.00 87.12 88 ALA A N 1
ATOM 685 C CA . ALA A 1 88 ? 25.068 11.079 -30.030 1.00 87.12 88 ALA A CA 1
ATOM 686 C C . ALA A 1 88 ? 23.656 11.473 -29.569 1.00 87.12 88 ALA A C 1
ATOM 688 O O . ALA A 1 88 ? 23.290 11.171 -28.437 1.00 87.12 88 ALA A O 1
ATOM 689 N N . ASP A 1 89 ? 22.829 11.995 -30.476 1.00 88.88 89 ASP A N 1
ATOM 690 C CA . ASP A 1 89 ? 21.449 12.396 -30.176 1.00 88.88 89 ASP A CA 1
ATOM 691 C C . ASP A 1 89 ? 20.606 11.207 -29.692 1.00 88.88 89 ASP A C 1
ATOM 693 O O . ASP A 1 89 ? 19.865 11.305 -28.712 1.00 88.88 89 ASP A O 1
ATOM 697 N N . PHE A 1 90 ? 20.771 10.037 -30.322 1.00 88.19 90 PHE A N 1
ATOM 698 C CA . PHE A 1 90 ? 20.093 8.818 -29.877 1.00 88.19 90 PHE A CA 1
ATOM 699 C C . PHE A 1 90 ? 20.504 8.408 -28.456 1.00 88.19 90 PHE A C 1
ATOM 701 O O . PHE A 1 90 ? 19.663 7.959 -27.672 1.00 88.19 90 PHE A O 1
ATOM 708 N N . LYS A 1 91 ? 21.794 8.540 -28.120 1.00 85.38 91 LYS A N 1
ATOM 709 C CA . LYS A 1 91 ? 22.309 8.217 -26.784 1.00 85.38 91 LYS A CA 1
ATOM 710 C C . LYS A 1 91 ? 21.742 9.160 -25.734 1.00 85.38 91 LYS A C 1
ATOM 712 O O . LYS A 1 91 ? 21.269 8.667 -24.716 1.00 85.38 91 LYS A O 1
ATOM 717 N N . ASP A 1 92 ? 21.713 10.459 -26.003 1.00 88.62 92 ASP A N 1
ATOM 718 C CA . ASP A 1 92 ? 21.173 11.444 -25.064 1.00 88.62 92 ASP A CA 1
ATOM 719 C C . ASP A 1 92 ? 19.690 11.183 -24.779 1.00 88.62 92 ASP A C 1
ATOM 721 O O . ASP A 1 92 ? 19.288 11.133 -23.616 1.00 88.62 92 ASP A O 1
ATOM 725 N N . ARG A 1 93 ? 18.886 10.878 -25.811 1.00 91.62 93 ARG A N 1
ATOM 726 C CA . ARG A 1 93 ? 17.477 10.476 -25.626 1.00 91.62 93 ARG A CA 1
ATOM 727 C C . ARG A 1 93 ? 17.332 9.200 -24.800 1.00 91.62 93 ARG A C 1
ATOM 729 O O . ARG A 1 93 ? 16.396 9.084 -24.013 1.00 91.62 93 ARG A O 1
ATOM 736 N N . LEU A 1 94 ? 18.217 8.222 -24.997 1.00 89.19 94 LEU A N 1
ATOM 737 C CA . LEU A 1 94 ? 18.178 6.956 -24.263 1.00 89.19 94 LEU A CA 1
ATOM 738 C C . LEU A 1 94 ? 18.583 7.130 -22.791 1.00 89.19 94 LEU A C 1
ATOM 740 O O . LEU A 1 94 ? 17.978 6.500 -21.922 1.00 89.19 94 LEU A O 1
ATOM 744 N N . CYS A 1 95 ? 19.568 7.982 -22.510 1.00 87.06 95 CYS A N 1
ATOM 745 C CA . CYS A 1 95 ? 19.981 8.332 -21.153 1.00 87.06 95 CYS A CA 1
ATOM 746 C C . CYS A 1 95 ? 18.882 9.115 -20.421 1.00 87.06 95 CYS A C 1
ATOM 748 O O . CYS A 1 95 ? 18.482 8.701 -19.336 1.00 87.06 95 CYS A O 1
ATOM 750 N N . ASP A 1 96 ? 18.325 10.158 -21.048 1.00 89.56 96 ASP A N 1
ATOM 751 C CA . ASP A 1 96 ? 17.214 10.955 -20.499 1.00 89.56 96 ASP A CA 1
ATOM 752 C C . ASP A 1 96 ? 15.972 10.089 -20.228 1.00 89.56 96 ASP A C 1
ATOM 754 O O . ASP A 1 96 ? 15.356 10.172 -19.163 1.00 89.56 96 ASP A O 1
ATOM 758 N N . TRP A 1 97 ? 15.638 9.182 -21.153 1.00 91.06 97 TRP A N 1
ATOM 759 C CA . TRP A 1 97 ? 14.579 8.201 -20.926 1.00 91.06 97 TRP A CA 1
ATOM 760 C C . TRP A 1 97 ? 14.893 7.286 -19.739 1.00 91.06 97 TRP A C 1
ATOM 762 O O . TRP A 1 97 ? 14.017 7.059 -18.909 1.00 91.06 97 TRP A O 1
ATOM 772 N N . THR A 1 98 ? 16.121 6.763 -19.648 1.00 90.06 98 THR A N 1
ATOM 773 C CA . THR A 1 98 ? 16.509 5.830 -18.579 1.00 90.06 98 THR A CA 1
ATOM 774 C C . THR A 1 98 ? 16.395 6.483 -17.208 1.00 90.06 98 THR A C 1
ATOM 776 O O . THR A 1 98 ? 15.835 5.886 -16.289 1.00 90.06 98 THR A O 1
ATOM 779 N N . GLU A 1 99 ? 16.888 7.713 -17.082 1.00 88.38 99 GLU A N 1
ATOM 780 C CA . GLU A 1 99 ? 16.805 8.494 -15.854 1.00 88.38 99 GLU A CA 1
ATOM 781 C C . GLU A 1 99 ? 15.345 8.699 -15.433 1.00 88.38 99 GLU A C 1
ATOM 783 O O . GLU A 1 99 ? 14.962 8.308 -14.330 1.00 88.38 99 GLU A O 1
ATOM 788 N N . LYS A 1 100 ? 14.497 9.197 -16.343 1.00 88.12 100 LYS A N 1
ATOM 789 C CA . LYS A 1 100 ? 13.064 9.407 -16.075 1.00 88.12 100 LYS A CA 1
ATOM 790 C C . LYS A 1 100 ? 12.335 8.110 -15.739 1.00 88.12 100 LYS A C 1
ATOM 792 O O . LYS A 1 100 ? 11.466 8.095 -14.867 1.00 88.12 100 LYS A O 1
ATOM 797 N N . PHE A 1 101 ? 12.663 7.019 -16.430 1.00 88.31 101 PHE A N 1
ATOM 798 C CA . PHE A 1 101 ? 12.052 5.711 -16.218 1.00 88.31 101 PHE A CA 1
ATOM 799 C C . PHE A 1 101 ? 12.382 5.162 -14.826 1.00 88.31 101 PHE A C 1
ATOM 801 O O . PHE A 1 101 ? 11.476 4.746 -14.105 1.00 88.31 101 PHE A O 1
ATOM 808 N N . LEU A 1 102 ? 13.654 5.216 -14.420 1.00 88.50 102 LEU A N 1
ATOM 809 C CA . LEU A 1 102 ? 14.086 4.765 -13.097 1.00 88.50 102 LEU A CA 1
ATOM 810 C C . LEU A 1 102 ? 13.581 5.680 -11.976 1.00 88.50 102 LEU A C 1
ATOM 812 O O . LEU A 1 102 ? 13.108 5.163 -10.973 1.00 88.50 102 LEU A O 1
ATOM 816 N N . GLN A 1 103 ? 13.597 7.007 -12.145 1.00 85.31 103 GLN A N 1
ATOM 817 C CA . GLN A 1 103 ? 13.023 7.948 -11.166 1.00 85.31 103 GLN A CA 1
ATOM 818 C C . GLN A 1 103 ? 11.527 7.696 -10.939 1.00 85.31 103 GLN A C 1
ATOM 820 O O . GLN A 1 103 ? 11.051 7.670 -9.806 1.00 85.31 103 GLN A O 1
ATOM 825 N N . THR A 1 104 ? 10.780 7.448 -12.018 1.00 84.38 104 THR A N 1
ATOM 826 C CA . THR A 1 104 ? 9.343 7.153 -11.920 1.00 84.38 104 THR A CA 1
ATOM 827 C C . THR A 1 104 ? 9.085 5.817 -11.216 1.00 84.38 104 THR A C 1
ATOM 829 O O . THR A 1 104 ? 8.112 5.700 -10.475 1.00 84.38 104 THR A O 1
ATOM 832 N N . LEU A 1 105 ? 9.957 4.818 -11.406 1.00 81.31 105 LEU A N 1
ATOM 833 C CA . LEU A 1 105 ? 9.871 3.527 -10.714 1.00 81.31 105 LEU A CA 1
ATOM 834 C C . LEU A 1 105 ? 10.284 3.587 -9.241 1.00 81.31 105 LEU A C 1
ATOM 836 O O . LEU A 1 105 ? 9.684 2.883 -8.436 1.00 81.31 105 LEU A O 1
ATOM 840 N N . SER A 1 106 ? 11.267 4.413 -8.883 1.00 76.06 106 SER A N 1
ATOM 841 C CA . SER A 1 106 ? 11.778 4.543 -7.509 1.00 76.06 106 SER A CA 1
ATOM 842 C C . SER A 1 106 ? 10.841 5.275 -6.547 1.00 76.06 106 SER A C 1
ATOM 844 O O . SER A 1 106 ? 11.187 5.442 -5.385 1.00 76.06 106 SER A O 1
ATOM 846 N N . GLY A 1 107 ? 9.653 5.695 -6.986 1.00 67.25 107 GLY A N 1
ATOM 847 C CA . GLY A 1 107 ? 8.656 6.269 -6.081 1.00 67.25 107 GLY A CA 1
ATOM 848 C C . GLY A 1 107 ? 8.573 7.790 -6.067 1.00 67.25 107 GLY A C 1
ATOM 849 O O . GLY A 1 107 ? 7.559 8.288 -5.587 1.00 67.25 107 GLY A O 1
ATOM 850 N N . ASP A 1 108 ? 9.499 8.528 -6.693 1.00 52.44 108 ASP A N 1
ATOM 851 C CA . ASP A 1 108 ? 9.365 9.993 -6.828 1.00 52.44 108 ASP A CA 1
ATOM 852 C C . ASP A 1 108 ? 8.098 10.381 -7.617 1.00 52.44 108 ASP A C 1
ATOM 854 O O . ASP A 1 108 ? 7.570 11.477 -7.453 1.00 52.44 108 ASP A O 1
ATOM 858 N N . ASN A 1 109 ? 7.564 9.455 -8.427 1.00 44.31 109 ASN A N 1
ATOM 859 C CA . ASN A 1 109 ? 6.265 9.571 -9.098 1.00 44.31 109 ASN A CA 1
ATOM 860 C C . ASN A 1 109 ? 5.477 8.250 -9.166 1.00 44.31 109 ASN A C 1
ATOM 862 O O . ASN A 1 109 ? 4.528 8.142 -9.949 1.00 44.31 109 ASN A O 1
ATOM 866 N N . MET A 1 110 ? 5.823 7.229 -8.369 1.00 46.09 110 MET A N 1
ATOM 867 C CA . MET A 1 110 ? 5.066 5.972 -8.370 1.00 46.09 110 MET A CA 1
ATOM 868 C C . MET A 1 110 ? 3.781 6.152 -7.555 1.00 46.09 110 MET A C 1
ATOM 870 O O . MET A 1 110 ? 3.614 5.622 -6.459 1.00 46.09 110 MET A O 1
ATOM 874 N N . GLN A 1 111 ? 2.827 6.901 -8.110 1.00 49.94 111 GLN A N 1
ATOM 875 C CA . GLN A 1 111 ? 1.435 6.720 -7.744 1.00 49.94 111 GLN A CA 1
ATOM 876 C C . GLN A 1 111 ? 1.105 5.271 -8.101 1.00 49.94 111 GLN A C 1
ATOM 878 O O . GLN A 1 111 ? 0.869 4.932 -9.262 1.00 49.94 111 GLN A O 1
ATOM 883 N N . LEU A 1 112 ? 1.127 4.392 -7.091 1.00 54.41 112 LEU A N 1
ATOM 884 C CA . LEU A 1 112 ? 0.462 3.097 -7.170 1.00 54.41 112 LEU A CA 1
ATOM 885 C C . LEU A 1 112 ? -0.890 3.353 -7.839 1.00 54.41 112 LEU A C 1
ATOM 887 O O . LEU A 1 112 ? -1.569 4.320 -7.482 1.00 54.41 112 LEU A O 1
ATOM 891 N N . SER A 1 113 ? -1.270 2.545 -8.830 1.00 58.81 113 SER A N 1
ATOM 892 C CA . SER A 1 113 ? -2.584 2.724 -9.456 1.00 58.81 113 SER A CA 1
ATOM 893 C C . SER A 1 113 ? -3.663 2.795 -8.362 1.00 58.81 113 SER A C 1
ATOM 895 O O . SER A 1 113 ? -3.511 2.107 -7.347 1.00 58.81 113 SER A O 1
ATOM 897 N N . PRO A 1 114 ? -4.734 3.591 -8.519 1.00 62.06 114 PRO A N 1
ATOM 898 C CA . PRO A 1 114 ? -5.755 3.735 -7.480 1.00 62.06 114 PRO A CA 1
ATOM 899 C C . PRO A 1 114 ? -6.290 2.394 -6.957 1.00 62.06 114 PRO A C 1
ATOM 901 O O . PRO A 1 114 ? -6.571 2.257 -5.769 1.00 62.06 114 PRO A O 1
ATOM 904 N N . ASP A 1 115 ? -6.374 1.387 -7.825 1.00 66.25 115 ASP A N 1
ATOM 905 C CA . ASP A 1 115 ? -6.810 0.041 -7.454 1.00 66.25 115 ASP A CA 1
ATOM 906 C C . ASP A 1 115 ? -5.759 -0.706 -6.629 1.00 66.25 115 ASP A C 1
ATOM 908 O O . ASP A 1 115 ? -6.098 -1.319 -5.621 1.00 66.25 115 ASP A O 1
ATOM 912 N N . LEU A 1 116 ? -4.476 -0.582 -6.976 1.00 65.69 116 LEU A N 1
ATOM 913 C CA . LEU A 1 116 ? -3.386 -1.162 -6.190 1.00 65.69 116 LEU A CA 1
ATOM 914 C C . LEU A 1 116 ? -3.203 -0.446 -4.840 1.00 65.69 116 LEU A C 1
ATOM 916 O O . LEU A 1 116 ? -2.867 -1.093 -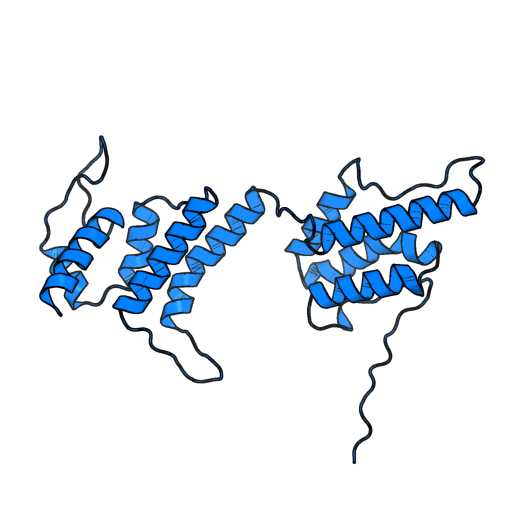3.851 1.00 65.69 116 LEU A O 1
ATOM 920 N N . GLN A 1 117 ? -3.466 0.865 -4.764 1.00 64.00 117 GLN A N 1
ATOM 921 C CA . GLN A 1 117 ? -3.532 1.598 -3.491 1.00 64.00 117 GLN A CA 1
ATOM 922 C C . GLN A 1 117 ? -4.651 1.061 -2.603 1.00 64.00 117 GLN A C 1
ATOM 924 O O . GLN A 1 117 ? -4.412 0.783 -1.430 1.00 64.00 117 GLN A O 1
ATOM 929 N N . LYS A 1 118 ? -5.853 0.870 -3.164 1.00 73.56 118 LYS A N 1
ATOM 930 C CA . LYS A 1 118 ? -6.993 0.274 -2.454 1.00 73.56 118 LYS A CA 1
ATOM 931 C C . LYS A 1 118 ? -6.682 -1.141 -1.982 1.00 73.56 118 LYS A C 1
ATOM 933 O O . LYS A 1 118 ? -6.942 -1.448 -0.826 1.00 73.56 118 LYS A O 1
ATOM 938 N N . GLU A 1 119 ? -6.106 -1.978 -2.843 1.00 74.94 119 GLU A N 1
ATOM 939 C CA . GLU A 1 119 ? -5.731 -3.355 -2.508 1.00 74.94 119 GLU A CA 1
ATOM 940 C C . GLU A 1 119 ? -4.695 -3.380 -1.377 1.00 74.94 119 GLU A C 1
ATOM 942 O O . GLU A 1 119 ? -4.878 -4.074 -0.383 1.00 74.94 119 GLU A O 1
ATOM 947 N N . THR A 1 120 ? -3.649 -2.559 -1.478 1.00 71.69 120 THR A N 1
ATOM 948 C CA . THR A 1 120 ? -2.573 -2.495 -0.477 1.00 71.69 120 THR A CA 1
ATOM 949 C C . THR A 1 120 ? -3.085 -1.958 0.859 1.00 71.69 120 THR A C 1
ATOM 951 O O . THR A 1 120 ? -2.787 -2.523 1.913 1.00 71.69 120 THR A O 1
ATOM 954 N N . ALA A 1 121 ? -3.893 -0.895 0.833 1.00 77.94 121 ALA A N 1
ATOM 955 C CA . ALA A 1 121 ? -4.530 -0.340 2.022 1.00 77.94 121 ALA A CA 1
ATOM 956 C C . ALA A 1 121 ? -5.490 -1.343 2.672 1.00 77.94 121 ALA A C 1
ATOM 958 O O . ALA A 1 121 ? -5.488 -1.486 3.892 1.00 77.94 121 ALA A O 1
ATOM 959 N N . TRP A 1 122 ? -6.262 -2.079 1.866 1.00 81.44 122 TRP A N 1
ATOM 960 C CA . TRP A 1 122 ? -7.156 -3.122 2.354 1.00 81.44 122 TRP A CA 1
ATOM 961 C C . TRP A 1 122 ? -6.389 -4.264 3.018 1.00 81.44 122 TRP A C 1
ATOM 963 O O . TRP A 1 122 ? -6.683 -4.614 4.157 1.00 81.44 122 TRP A O 1
ATOM 973 N N . VAL A 1 123 ? -5.361 -4.795 2.354 1.00 80.62 123 VAL A N 1
ATOM 974 C CA . VAL A 1 123 ? -4.498 -5.848 2.907 1.00 80.62 123 VAL A CA 1
ATOM 975 C C . VAL A 1 123 ? -3.864 -5.384 4.220 1.00 80.62 123 VAL A C 1
ATOM 977 O O . VAL A 1 123 ? -3.902 -6.103 5.215 1.00 80.62 123 VAL A O 1
ATOM 980 N N . THR A 1 124 ? -3.357 -4.151 4.264 1.00 77.12 124 THR A N 1
ATOM 981 C CA 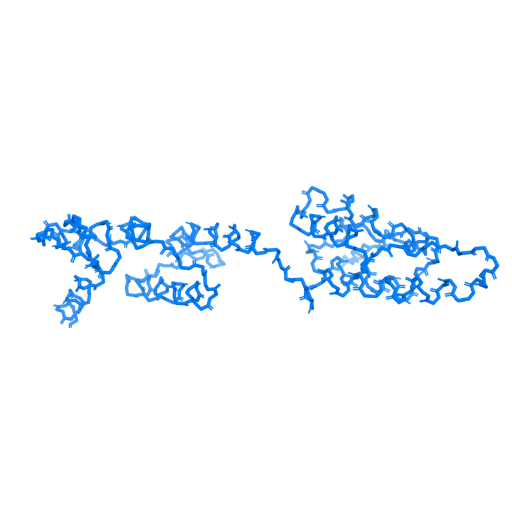. THR A 1 124 ? -2.761 -3.565 5.475 1.00 77.12 124 THR A CA 1
ATOM 982 C C . THR A 1 124 ? -3.787 -3.449 6.600 1.00 77.12 124 THR A C 1
ATOM 984 O O . THR A 1 124 ? -3.507 -3.841 7.730 1.00 77.12 124 THR A O 1
ATOM 987 N N . PHE A 1 125 ? -4.996 -2.974 6.293 1.00 83.94 125 PHE A N 1
ATOM 988 C CA . PHE A 1 125 ? -6.109 -2.909 7.238 1.00 83.94 125 PHE A CA 1
ATOM 989 C C . PHE A 1 125 ? -6.484 -4.293 7.790 1.00 83.94 125 PHE A C 1
ATOM 991 O O . PHE A 1 125 ? -6.711 -4.434 8.993 1.00 83.94 125 PHE A O 1
ATOM 998 N N . GLU A 1 126 ? -6.511 -5.330 6.948 1.00 82.56 126 GLU A N 1
ATOM 999 C CA . GLU A 1 126 ? -6.795 -6.696 7.393 1.00 82.56 126 GLU A CA 1
ATOM 1000 C C . GLU A 1 126 ? -5.707 -7.253 8.312 1.00 82.56 126 GLU A C 1
ATOM 1002 O O . GLU A 1 126 ? -6.033 -7.858 9.336 1.00 82.56 126 GLU A O 1
ATOM 1007 N N . PHE A 1 127 ? -4.435 -7.020 7.982 1.00 82.75 127 PHE A N 1
ATOM 1008 C CA . PHE A 1 127 ? -3.302 -7.480 8.785 1.00 82.75 127 PHE A CA 1
ATOM 1009 C C . PHE A 1 127 ? -3.095 -6.671 10.065 1.00 82.75 127 PHE A C 1
ATOM 1011 O O . PHE A 1 127 ? -2.512 -7.190 11.015 1.00 82.75 127 PHE A O 1
ATOM 1018 N N . PHE A 1 128 ? -3.586 -5.433 10.134 1.00 83.69 128 PHE A N 1
ATOM 1019 C CA . PHE A 1 128 ? -3.353 -4.550 11.274 1.00 83.69 128 PHE A CA 1
ATOM 1020 C C . PHE A 1 128 ? -3.840 -5.141 12.600 1.00 83.69 128 PHE A C 1
ATOM 1022 O O . PHE A 1 128 ? -3.158 -5.014 13.610 1.00 83.69 128 PHE A O 1
ATOM 1029 N N . VAL A 1 129 ? -4.984 -5.837 12.600 1.00 78.69 129 VAL A N 1
ATOM 1030 C CA . VAL A 1 129 ? -5.538 -6.502 13.796 1.00 78.69 129 VAL A CA 1
ATOM 1031 C C . VAL A 1 129 ? -4.573 -7.559 14.338 1.00 78.69 129 VAL A C 1
ATOM 1033 O O . VAL A 1 129 ? -4.330 -7.610 15.545 1.00 78.69 129 VAL A O 1
ATOM 1036 N N . THR A 1 130 ? -4.004 -8.379 13.453 1.00 80.12 130 THR A N 1
ATOM 1037 C CA . THR A 1 130 ? -2.970 -9.359 13.807 1.00 80.12 130 THR A CA 1
ATOM 1038 C C . THR A 1 130 ? -1.718 -8.645 14.292 1.00 80.12 130 THR A C 1
ATOM 1040 O O . THR A 1 130 ? -1.219 -8.960 15.368 1.00 80.12 130 THR A O 1
ATOM 1043 N N . LEU A 1 131 ? -1.275 -7.619 13.558 1.00 78.31 131 LEU A N 1
ATOM 1044 C CA . LEU A 1 131 ? -0.079 -6.852 13.878 1.00 78.31 131 LEU A CA 1
ATOM 1045 C C . LEU A 1 131 ? -0.144 -6.300 15.301 1.00 78.31 131 LEU A C 1
ATOM 1047 O O . LEU A 1 131 ? 0.723 -6.635 16.090 1.00 78.31 131 LEU A O 1
ATOM 1051 N N . ILE A 1 132 ? -1.193 -5.564 15.680 1.00 77.44 132 ILE A N 1
ATOM 1052 C CA . ILE A 1 132 ? -1.313 -4.967 17.025 1.00 77.44 132 ILE A CA 1
ATOM 1053 C C . ILE A 1 132 ? -1.582 -5.978 18.150 1.00 77.44 132 ILE A C 1
ATOM 1055 O O . ILE A 1 132 ? -1.524 -5.621 19.329 1.00 77.44 132 ILE A O 1
ATOM 1059 N N . THR A 1 133 ? -1.901 -7.227 17.808 1.00 73.44 133 THR A N 1
ATOM 1060 C CA . THR A 1 133 ? -2.093 -8.315 18.777 1.00 73.44 133 THR A CA 1
ATOM 1061 C C . THR A 1 133 ? -0.805 -9.106 18.996 1.00 73.44 133 THR A C 1
ATOM 1063 O O . THR A 1 133 ? -0.558 -9.555 20.113 1.00 73.44 133 THR A O 1
ATOM 1066 N N . GLU A 1 134 ? 0.024 -9.233 17.960 1.00 72.12 134 GLU A N 1
ATOM 1067 C CA . GLU A 1 134 ? 1.205 -10.101 17.915 1.00 72.12 134 GLU A CA 1
ATOM 1068 C C . GLU A 1 134 ? 2.525 -9.320 17.767 1.00 72.12 134 GLU A C 1
ATOM 1070 O O . GLU A 1 134 ? 3.544 -9.905 17.386 1.00 72.12 134 GLU A O 1
ATOM 1075 N N . ILE A 1 135 ? 2.539 -8.008 18.061 1.00 67.69 135 ILE A N 1
ATOM 1076 C CA . ILE A 1 135 ? 3.746 -7.171 17.939 1.00 67.69 135 ILE A CA 1
ATOM 1077 C C . ILE A 1 135 ? 4.900 -7.838 18.689 1.00 67.69 135 ILE A C 1
ATOM 1079 O O . ILE A 1 135 ? 4.930 -7.888 19.918 1.00 67.69 135 ILE A O 1
ATOM 1083 N N . THR A 1 136 ? 5.883 -8.309 17.926 1.00 58.50 136 THR A N 1
ATOM 1084 C CA . THR A 1 136 ? 7.123 -8.871 18.449 1.00 58.50 136 THR A CA 1
ATOM 1085 C C . THR A 1 136 ? 8.259 -7.984 17.967 1.00 58.50 136 THR A C 1
ATOM 1087 O O . THR A 1 136 ? 8.645 -8.040 16.801 1.00 58.50 136 THR A O 1
ATOM 1090 N N . LEU A 1 137 ? 8.783 -7.130 18.844 1.00 54.97 137 LEU A N 1
ATOM 1091 C CA . LEU A 1 137 ? 9.909 -6.258 18.518 1.00 54.97 137 LEU A CA 1
ATOM 1092 C C . LEU A 1 137 ? 11.183 -6.888 19.084 1.00 54.97 137 LEU A C 1
ATOM 1094 O O . LEU A 1 137 ? 11.319 -7.027 20.297 1.00 54.97 137 LEU A O 1
ATOM 1098 N N . VAL A 1 138 ? 12.107 -7.304 18.212 1.00 56.28 138 VAL A N 1
ATOM 1099 C CA . VAL A 1 138 ? 13.411 -7.882 18.610 1.00 56.28 138 VAL A CA 1
ATOM 1100 C C . VAL A 1 138 ? 13.253 -9.049 19.608 1.00 56.28 138 VAL A C 1
ATOM 1102 O O . VAL A 1 138 ? 13.933 -9.134 20.626 1.00 56.28 138 VAL A O 1
ATOM 1105 N N . GLY A 1 139 ? 12.304 -9.952 19.342 1.00 54.66 139 GLY A N 1
ATOM 1106 C CA . GLY A 1 139 ? 12.055 -11.130 20.184 1.00 54.66 139 GLY A CA 1
ATOM 1107 C C . GLY A 1 139 ? 11.299 -10.860 21.491 1.00 54.66 139 GLY A C 1
ATOM 1108 O O . GLY A 1 139 ? 11.070 -11.801 22.248 1.00 54.66 139 GLY A O 1
ATOM 1109 N N . VAL A 1 140 ? 10.873 -9.619 21.750 1.00 55.19 140 VAL A N 1
ATOM 1110 C CA . VAL A 1 140 ? 10.008 -9.268 22.884 1.00 55.19 140 VAL A CA 1
ATOM 1111 C C . VAL A 1 140 ? 8.583 -9.065 22.383 1.00 55.19 140 VAL A C 1
ATOM 1113 O O . VAL A 1 140 ? 8.330 -8.204 21.539 1.00 55.19 140 VAL A O 1
ATOM 1116 N N . ALA A 1 141 ? 7.646 -9.853 22.913 1.00 64.06 141 ALA A N 1
ATOM 1117 C CA . ALA A 1 141 ? 6.223 -9.631 22.696 1.00 64.06 141 ALA A CA 1
ATOM 1118 C C . ALA A 1 141 ? 5.806 -8.344 23.423 1.00 64.06 141 ALA A C 1
ATOM 1120 O O . ALA A 1 141 ? 5.829 -8.276 24.653 1.00 64.06 141 ALA A O 1
ATOM 1121 N N . LEU A 1 142 ? 5.448 -7.314 22.661 1.00 67.06 142 LEU A N 1
ATOM 1122 C CA . LEU A 1 142 ? 4.885 -6.082 23.191 1.00 67.06 142 LEU A CA 1
ATOM 1123 C C . LEU A 1 142 ? 3.369 -6.253 23.268 1.00 67.06 142 LEU A C 1
ATOM 1125 O O . LEU A 1 142 ? 2.675 -6.247 22.253 1.00 67.06 142 LEU A O 1
ATOM 1129 N N . SER A 1 143 ? 2.836 -6.406 24.479 1.00 71.75 143 SER A N 1
ATOM 1130 C CA . SER A 1 143 ? 1.390 -6.386 24.679 1.00 71.75 143 SER A CA 1
ATOM 1131 C C . SER A 1 143 ? 0.916 -4.941 24.804 1.00 71.75 143 SER A C 1
ATOM 1133 O O . SER A 1 143 ? 1.047 -4.334 25.867 1.00 71.75 143 SER A O 1
ATOM 1135 N N . LEU A 1 144 ? 0.342 -4.394 23.735 1.00 77.44 144 LEU A N 1
ATOM 1136 C CA . LEU A 1 144 ? -0.383 -3.129 23.829 1.00 77.44 144 LEU A CA 1
ATOM 1137 C C . LEU A 1 144 ? -1.602 -3.296 24.747 1.00 77.44 144 LEU A C 1
ATOM 1139 O O . LEU A 1 144 ? -2.346 -4.285 24.651 1.00 77.44 144 LEU A O 1
ATOM 1143 N N . SER A 1 145 ? -1.827 -2.308 25.607 1.00 83.88 145 SER A N 1
ATOM 1144 C CA . SER A 1 145 ? -3.060 -2.174 26.376 1.00 83.88 145 SER A CA 1
ATOM 1145 C C . SER A 1 145 ? -4.267 -2.013 25.446 1.00 83.88 145 SER A C 1
ATOM 1147 O O . SER A 1 145 ? -4.147 -1.650 24.272 1.00 83.88 145 SER A O 1
ATOM 1149 N N . PHE A 1 146 ? -5.472 -2.256 25.968 1.00 84.38 146 PHE A N 1
ATOM 1150 C CA . PHE A 1 146 ? -6.699 -2.040 25.196 1.00 84.38 146 PHE A CA 1
ATOM 1151 C C . PHE A 1 146 ? -6.820 -0.592 24.688 1.00 84.38 146 PHE A C 1
ATOM 1153 O O . PHE A 1 146 ? -7.187 -0.376 23.535 1.00 84.38 146 PHE A O 1
ATOM 1160 N N . LYS A 1 147 ? -6.455 0.394 25.521 1.00 85.88 147 LYS A N 1
ATOM 1161 C CA . LYS A 1 147 ? -6.502 1.823 25.175 1.00 85.88 147 LYS A CA 1
ATOM 1162 C C . LYS A 1 147 ? -5.560 2.150 24.015 1.00 85.88 147 LYS A C 1
ATOM 1164 O O . LYS A 1 147 ? -5.971 2.830 23.081 1.00 85.88 147 LYS A O 1
ATOM 1169 N N . GLU A 1 148 ? -4.342 1.611 24.027 1.00 86.88 148 GLU A N 1
ATOM 1170 C CA . GLU A 1 148 ? -3.381 1.780 22.928 1.00 86.88 148 GLU A CA 1
ATOM 1171 C C . GLU A 1 148 ? -3.873 1.119 21.637 1.00 86.88 148 GLU A C 1
ATOM 1173 O O . GLU A 1 148 ? -3.835 1.747 20.582 1.00 86.88 148 GLU A O 1
ATOM 1178 N N . LYS A 1 149 ? -4.418 -0.104 21.713 1.00 86.62 149 LYS A N 1
ATOM 1179 C CA . LYS A 1 149 ? -5.020 -0.783 20.551 1.00 86.62 149 LYS A CA 1
ATOM 1180 C C . LYS A 1 149 ? -6.186 0.018 19.969 1.00 86.62 149 LYS A C 1
ATOM 1182 O O . LYS A 1 149 ? -6.294 0.143 18.753 1.00 86.62 149 LYS A O 1
ATOM 1187 N N . TYR A 1 150 ? -7.043 0.578 20.824 1.00 88.50 150 TYR A N 1
ATOM 1188 C CA . TYR A 1 150 ? -8.167 1.420 20.411 1.00 88.50 150 TYR A CA 1
ATOM 1189 C C . TYR A 1 150 ? -7.702 2.707 19.716 1.00 88.50 150 TYR A C 1
ATOM 1191 O O . TYR A 1 150 ? -8.220 3.048 18.652 1.00 88.50 150 TYR A O 1
ATOM 1199 N N . LEU A 1 151 ? -6.703 3.397 20.277 1.00 88.81 151 LEU A N 1
ATOM 1200 C CA . LEU A 1 151 ? -6.143 4.619 19.694 1.00 88.81 151 LEU A CA 1
ATOM 1201 C C . LEU A 1 151 ? -5.440 4.350 18.360 1.00 88.81 151 LEU A C 1
ATOM 1203 O O . LEU A 1 151 ? -5.756 5.015 17.377 1.00 88.81 151 LEU A O 1
ATOM 1207 N N . ALA A 1 152 ? -4.585 3.328 18.292 1.00 87.81 152 ALA A N 1
ATOM 1208 C CA . ALA A 1 152 ? -3.896 2.942 17.062 1.00 87.81 152 ALA A CA 1
ATOM 1209 C C . ALA A 1 152 ? -4.890 2.590 15.941 1.00 87.81 152 ALA A C 1
ATOM 1211 O O . ALA A 1 152 ? -4.703 2.954 14.781 1.00 87.81 152 ALA A O 1
ATOM 1212 N N . TYR A 1 153 ? -5.999 1.929 16.288 1.00 89.12 153 TYR A N 1
ATOM 1213 C CA . TYR A 1 153 ? -7.057 1.623 15.330 1.00 89.12 153 TYR A CA 1
ATOM 1214 C C . TYR A 1 153 ? -7.805 2.881 14.854 1.00 89.12 153 TYR A C 1
ATOM 1216 O O . TYR A 1 153 ? -8.097 3.004 13.665 1.00 89.12 153 TYR A O 1
ATOM 1224 N N . LYS A 1 154 ? -8.076 3.854 15.741 1.00 90.38 154 LYS A N 1
ATOM 1225 C CA . LYS A 1 154 ? -8.647 5.162 15.354 1.00 90.38 154 LYS A CA 1
ATOM 1226 C C . LYS A 1 154 ? -7.721 5.934 14.415 1.00 90.38 154 LYS A C 1
ATOM 1228 O O . LYS A 1 154 ? -8.209 6.517 13.449 1.00 90.38 154 LYS A O 1
ATOM 1233 N N . GLU A 1 155 ? -6.419 5.931 14.683 1.00 90.62 155 GLU A N 1
ATOM 1234 C CA . GLU A 1 155 ? -5.418 6.586 13.835 1.00 90.62 155 GLU A CA 1
ATOM 1235 C C . GLU A 1 155 ? -5.358 5.957 12.441 1.00 90.62 155 GLU A C 1
ATOM 1237 O O . GLU A 1 155 ? -5.427 6.682 11.449 1.00 90.62 155 GLU A O 1
ATOM 1242 N N . LEU A 1 156 ? -5.346 4.621 12.350 1.00 88.69 156 LEU A N 1
ATOM 1243 C CA . LEU A 1 156 ? -5.418 3.915 11.067 1.00 88.69 156 LEU A CA 1
ATOM 1244 C C . LEU A 1 156 ? -6.657 4.328 10.262 1.00 88.69 156 LEU A C 1
ATOM 1246 O O . LEU A 1 156 ? -6.560 4.630 9.075 1.00 88.69 156 LEU A O 1
ATOM 1250 N N . LEU A 1 157 ? -7.832 4.361 10.895 1.00 90.44 157 LEU A N 1
ATOM 1251 C CA . LEU A 1 157 ? -9.069 4.750 10.214 1.00 90.44 157 LEU A CA 1
ATOM 1252 C C . LEU A 1 157 ? -9.051 6.218 9.769 1.00 90.44 157 LEU A C 1
ATOM 1254 O O . LEU A 1 157 ? -9.573 6.535 8.699 1.00 90.44 157 LEU A O 1
ATOM 1258 N N . ALA A 1 158 ? -8.444 7.110 10.556 1.00 87.94 158 ALA A N 1
ATOM 1259 C CA . ALA A 1 158 ? -8.272 8.510 10.181 1.00 87.94 158 ALA A CA 1
ATOM 1260 C C . ALA A 1 158 ? -7.344 8.667 8.963 1.00 87.94 158 ALA A C 1
ATOM 1262 O O . ALA A 1 158 ? -7.679 9.416 8.042 1.00 87.94 158 ALA A O 1
ATOM 1263 N N . ASP A 1 159 ? -6.232 7.925 8.917 1.00 85.88 159 ASP A N 1
ATOM 1264 C CA . ASP A 1 159 ? -5.323 7.907 7.765 1.00 85.88 159 ASP A CA 1
ATOM 1265 C C . ASP A 1 159 ? -6.026 7.366 6.511 1.00 85.88 159 ASP A C 1
ATOM 1267 O O . ASP A 1 159 ? -6.049 8.044 5.481 1.00 85.88 159 ASP A O 1
ATOM 1271 N N . LEU A 1 160 ? -6.712 6.220 6.612 1.00 86.00 160 LEU A N 1
ATOM 1272 C CA . LEU A 1 160 ? -7.493 5.652 5.505 1.00 86.00 160 LEU A CA 1
ATOM 1273 C C . LEU A 1 160 ? -8.545 6.637 4.984 1.00 86.00 160 LEU A C 1
ATOM 1275 O O . LEU A 1 160 ? -8.693 6.816 3.773 1.00 86.00 160 LEU A O 1
ATOM 1279 N N . LYS A 1 161 ? -9.247 7.329 5.884 1.00 86.31 161 LYS A N 1
ATOM 1280 C CA . LYS A 1 161 ? -10.233 8.347 5.516 1.00 86.31 161 LYS A CA 1
ATOM 1281 C C . LYS A 1 161 ? -9.606 9.533 4.788 1.00 86.31 161 LYS A C 1
ATOM 1283 O O . LYS A 1 161 ? -10.166 9.985 3.791 1.00 86.31 161 LYS A O 1
ATOM 1288 N N . SER A 1 162 ? -8.445 10.013 5.237 1.00 82.62 162 SER A N 1
ATOM 1289 C CA . SER A 1 162 ? -7.727 11.121 4.583 1.00 82.62 162 SER A CA 1
ATOM 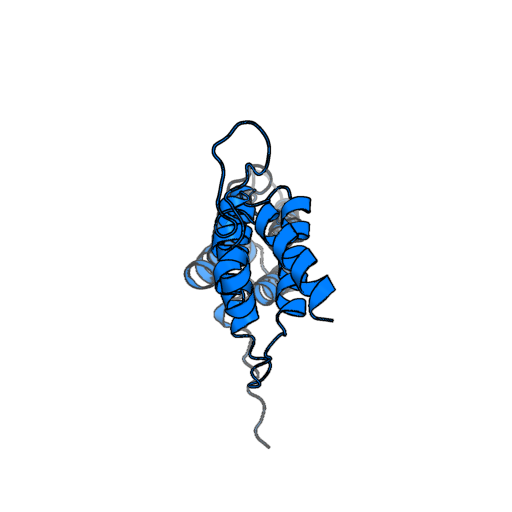1290 C C . SER A 1 162 ? -7.343 10.798 3.133 1.00 82.62 162 SER A C 1
ATOM 1292 O O . SER A 1 162 ? -7.292 11.686 2.285 1.00 82.62 162 SER A O 1
ATOM 1294 N N . ARG A 1 163 ? -7.168 9.506 2.831 1.00 79.62 163 ARG A N 1
ATOM 1295 C CA . ARG A 1 163 ? -6.846 8.974 1.502 1.00 79.62 163 ARG A CA 1
ATOM 1296 C C . ARG A 1 163 ? -8.078 8.558 0.692 1.00 79.62 163 ARG A C 1
ATOM 1298 O O . ARG A 1 163 ? -7.927 8.018 -0.396 1.00 79.62 163 ARG A O 1
ATOM 1305 N N . SER A 1 164 ? -9.296 8.813 1.185 1.00 81.81 164 SER A N 1
ATOM 1306 C CA . SER A 1 164 ? -10.558 8.352 0.572 1.00 81.81 164 SER A CA 1
ATOM 1307 C C . SER A 1 164 ? -10.668 6.821 0.443 1.00 81.81 164 SER A C 1
ATOM 1309 O O . SER A 1 164 ? -11.256 6.305 -0.506 1.00 81.81 164 SER A O 1
ATOM 1311 N N . LEU A 1 165 ? -10.107 6.093 1.412 1.00 83.88 165 LEU A N 1
ATOM 1312 C CA . LEU A 1 165 ? -10.075 4.626 1.493 1.00 83.88 165 LEU A CA 1
ATOM 1313 C C . LEU A 1 165 ? -10.822 4.101 2.734 1.00 83.88 165 LEU A C 1
ATOM 1315 O O . LEU A 1 165 ? -10.500 3.033 3.250 1.00 83.88 165 LEU A O 1
ATOM 1319 N N . GLU A 1 166 ? -11.794 4.863 3.247 1.00 85.06 166 GLU A N 1
ATOM 1320 C CA . GLU A 1 166 ? -12.542 4.515 4.461 1.00 85.06 166 GLU A CA 1
ATOM 1321 C C . GLU A 1 166 ? -13.323 3.196 4.271 1.00 85.06 166 GLU A C 1
ATOM 1323 O O . GLU A 1 166 ? -14.175 3.108 3.379 1.00 85.06 166 GLU A O 1
ATOM 1328 N N . PRO A 1 167 ? -13.073 2.161 5.098 1.00 85.94 167 PRO A N 1
ATOM 1329 C CA . PRO A 1 167 ? -13.877 0.948 5.081 1.00 85.94 167 PRO A CA 1
ATOM 1330 C C . PRO A 1 167 ? -15.302 1.225 5.570 1.00 85.94 167 PRO A C 1
ATOM 1332 O O . PRO A 1 167 ? -15.541 2.114 6.387 1.00 85.94 167 PRO A O 1
ATOM 1335 N N . ALA A 1 168 ? -16.266 0.414 5.134 1.00 87.44 168 ALA A N 1
ATOM 1336 C CA . ALA A 1 168 ? -17.631 0.521 5.641 1.00 87.44 168 ALA A CA 1
ATOM 1337 C C . ALA A 1 168 ? -17.691 0.255 7.159 1.00 87.44 168 ALA A C 1
ATOM 1339 O O . ALA A 1 168 ? -17.045 -0.665 7.658 1.00 87.44 168 ALA A O 1
ATOM 1340 N N . ASP A 1 169 ? -18.533 1.002 7.883 1.00 88.31 169 ASP A N 1
ATOM 1341 C CA . ASP A 1 169 ? -18.664 0.937 9.352 1.00 88.31 169 ASP A CA 1
ATOM 1342 C C . ASP A 1 169 ? -18.845 -0.494 9.894 1.00 88.31 169 ASP A C 1
ATOM 1344 O O . ASP A 1 169 ? -18.264 -0.855 10.919 1.00 88.31 169 ASP A O 1
ATOM 1348 N N . PHE A 1 170 ? -19.598 -1.334 9.176 1.00 87.56 170 PHE A N 1
ATOM 1349 C CA . PHE A 1 170 ? -19.823 -2.724 9.573 1.00 87.56 170 PHE A CA 1
ATOM 1350 C C . PHE A 1 170 ? -18.551 -3.579 9.491 1.00 87.56 170 PHE A C 1
ATOM 1352 O O . PHE A 1 170 ? -18.326 -4.423 10.357 1.00 87.56 170 PHE A O 1
ATOM 1359 N N . VAL A 1 171 ? -17.708 -3.359 8.474 1.00 87.44 171 VAL A N 1
ATOM 1360 C CA . VAL A 1 171 ? -16.427 -4.062 8.307 1.00 87.44 171 VAL A CA 1
ATOM 1361 C C . VAL A 1 171 ? -15.527 -3.719 9.482 1.00 87.44 171 VAL A C 1
ATOM 1363 O O . VAL A 1 171 ? -14.973 -4.613 10.121 1.00 87.44 171 VAL A O 1
ATOM 1366 N N . VAL A 1 172 ? -15.420 -2.423 9.774 1.00 89.00 172 VAL A N 1
ATOM 1367 C CA . VAL A 1 172 ? -14.616 -1.901 10.877 1.00 89.00 172 VAL A CA 1
ATOM 1368 C C . VAL A 1 172 ? -15.097 -2.486 12.205 1.00 89.00 172 VAL A C 1
ATOM 1370 O O . VAL A 1 172 ? -14.292 -3.015 12.970 1.00 89.00 172 VAL A O 1
ATOM 1373 N N . GLY A 1 173 ? -16.411 -2.483 12.450 1.00 88.50 173 GLY A N 1
ATOM 1374 C CA . GLY A 1 173 ? -17.002 -3.043 13.667 1.00 88.50 173 GLY A CA 1
ATOM 1375 C C . GLY A 1 173 ? -16.705 -4.534 13.837 1.00 88.50 173 GLY A C 1
ATOM 1376 O O . GLY A 1 173 ? -16.259 -4.961 14.901 1.00 88.50 173 GLY A O 1
ATOM 1377 N N . VAL A 1 174 ? -16.875 -5.329 12.775 1.00 87.56 174 VAL A N 1
ATOM 1378 C CA . VAL A 1 174 ? -16.603 -6.775 12.809 1.00 87.56 174 VAL A CA 1
ATOM 1379 C C . VAL A 1 174 ? -15.122 -7.068 13.055 1.00 87.56 174 VAL A C 1
ATOM 1381 O O . VAL A 1 174 ? -14.813 -7.963 13.843 1.00 87.56 174 VAL A O 1
ATOM 1384 N N . LYS A 1 175 ? -14.213 -6.328 12.410 1.00 87.94 175 LYS A N 1
ATOM 1385 C CA . LYS A 1 175 ? -12.763 -6.515 12.566 1.00 87.94 175 LYS A CA 1
ATOM 1386 C C . LYS A 1 175 ? -12.282 -6.078 13.950 1.00 87.94 175 LYS A C 1
ATOM 1388 O O . LYS A 1 175 ? -11.514 -6.804 14.568 1.00 87.94 175 LYS A O 1
ATOM 1393 N N . PHE A 1 176 ? -12.758 -4.948 14.475 1.00 88.38 176 PHE A N 1
ATOM 1394 C CA . PHE A 1 176 ? -12.353 -4.494 15.807 1.00 88.38 176 PHE A CA 1
ATOM 1395 C C . PHE A 1 176 ? -12.935 -5.351 16.936 1.00 88.38 176 PHE A C 1
ATOM 1397 O O . PHE A 1 176 ? -12.326 -5.473 17.997 1.00 88.38 176 PHE A O 1
ATOM 1404 N N . TRP A 1 177 ? -14.084 -6.002 16.724 1.00 88.88 177 TRP A N 1
ATOM 1405 C CA . TRP A 1 177 ? -14.720 -6.839 17.746 1.00 88.88 177 TRP A CA 1
ATOM 1406 C C . TRP A 1 177 ? -13.792 -7.914 18.336 1.00 88.88 177 TRP A C 1
ATOM 1408 O O . TRP A 1 177 ? -13.925 -8.258 19.512 1.00 88.88 177 TRP A O 1
ATOM 1418 N N . SER A 1 178 ? -12.845 -8.454 17.560 1.00 84.94 178 SER A N 1
ATOM 1419 C CA . SER A 1 178 ? -11.881 -9.441 18.068 1.00 84.94 178 SER A CA 1
ATOM 1420 C C . SER A 1 178 ? -10.888 -8.858 19.076 1.00 84.94 178 SER A C 1
ATOM 1422 O O . SER A 1 178 ? -10.375 -9.605 19.903 1.00 84.94 178 SER A O 1
ATOM 1424 N N . LEU A 1 179 ? -10.652 -7.545 19.038 1.00 84.81 179 LEU A N 1
ATOM 1425 C CA . LEU A 1 179 ? -9.722 -6.827 19.913 1.00 84.81 179 LEU A CA 1
ATOM 1426 C C . LEU A 1 179 ? -10.358 -6.393 21.236 1.00 84.81 179 LEU A C 1
ATOM 1428 O O . LEU A 1 179 ? -9.643 -6.008 22.161 1.00 84.81 179 LEU A O 1
ATOM 1432 N N . LEU A 1 180 ? -11.690 -6.437 21.332 1.00 85.75 180 LEU A N 1
ATOM 1433 C CA . LEU A 1 180 ? -12.399 -6.075 22.551 1.00 85.75 180 LEU A CA 1
ATOM 1434 C C . LEU A 1 180 ? -12.125 -7.090 23.680 1.00 85.75 180 LEU A C 1
ATOM 1436 O O . LEU A 1 180 ? -12.307 -8.298 23.466 1.00 85.75 180 LEU A O 1
ATOM 1440 N N . PRO A 1 181 ? -11.790 -6.615 24.895 1.00 85.94 181 PRO A N 1
ATOM 1441 C CA . PRO A 1 181 ? -11.800 -7.425 26.108 1.00 85.94 181 PRO A CA 1
ATOM 1442 C C . PRO A 1 181 ? -13.181 -8.041 26.358 1.00 85.94 181 PRO A C 1
ATOM 1444 O O . PRO A 1 181 ? -14.206 -7.486 25.943 1.00 85.94 181 PRO A O 1
ATOM 1447 N N . GLU A 1 182 ? -13.230 -9.185 27.040 1.00 88.19 182 GLU A N 1
ATOM 1448 C CA . GLU A 1 182 ? -14.498 -9.875 27.307 1.00 88.19 182 GLU A CA 1
ATOM 1449 C C . GLU A 1 182 ? -15.423 -9.066 28.223 1.00 88.19 182 GLU A C 1
ATOM 1451 O O . GLU A 1 182 ? -16.639 -9.124 28.059 1.00 88.19 182 GLU A O 1
ATOM 1456 N N . GLU A 1 183 ? -14.872 -8.240 29.110 1.00 85.75 183 GLU A N 1
ATOM 1457 C CA . GLU A 1 183 ? -15.619 -7.332 29.982 1.00 85.75 183 GLU A CA 1
ATOM 1458 C C . GLU A 1 183 ? -16.393 -6.298 29.155 1.00 85.75 183 GLU A C 1
ATOM 1460 O O . GLU A 1 183 ? -17.596 -6.100 29.341 1.00 85.75 183 GLU A O 1
ATOM 1465 N N . ILE A 1 184 ? -15.727 -5.695 28.164 1.00 84.56 184 ILE A N 1
ATOM 1466 C CA . ILE A 1 184 ? -16.365 -4.737 27.258 1.00 84.56 184 ILE A CA 1
ATOM 1467 C C . ILE A 1 184 ? -17.337 -5.461 26.322 1.00 84.56 184 ILE A C 1
ATOM 1469 O O . ILE A 1 184 ? -18.445 -4.976 26.099 1.00 84.56 184 ILE A O 1
ATOM 1473 N N . LYS A 1 185 ? -17.010 -6.664 25.826 1.00 89.56 185 LYS A N 1
ATOM 1474 C CA . LYS A 1 185 ? -17.968 -7.477 25.052 1.00 89.56 185 LYS A CA 1
ATOM 1475 C C . LYS A 1 185 ? -19.219 -7.795 25.869 1.00 89.56 185 LYS A C 1
ATOM 1477 O O . LYS A 1 185 ? -20.321 -7.700 25.332 1.00 89.56 185 LYS A O 1
ATOM 1482 N N . ALA A 1 186 ? -19.085 -8.137 27.147 1.00 88.38 186 ALA A N 1
ATOM 1483 C CA . ALA A 1 186 ? -20.219 -8.379 28.029 1.00 88.38 186 ALA A CA 1
ATOM 1484 C C . ALA A 1 186 ? -21.087 -7.122 28.170 1.00 88.38 186 ALA A C 1
ATOM 1486 O O . ALA A 1 186 ? -22.300 -7.210 27.981 1.00 88.38 186 ALA A O 1
ATOM 1487 N N . LEU A 1 187 ? -20.474 -5.952 28.376 1.00 85.50 187 LEU A N 1
ATOM 1488 C CA . LEU A 1 187 ? -21.185 -4.671 28.413 1.00 85.50 187 LEU A CA 1
ATOM 1489 C C . LEU A 1 187 ? -21.915 -4.381 27.093 1.00 85.50 187 LEU A C 1
ATOM 1491 O O . LEU A 1 187 ? -23.085 -4.017 27.083 1.00 85.50 187 LEU A O 1
ATOM 1495 N N . THR A 1 188 ? -21.266 -4.595 25.952 1.00 85.94 188 THR A N 1
ATOM 1496 C CA . THR A 1 188 ? -21.879 -4.327 24.641 1.00 85.94 188 THR A CA 1
ATOM 1497 C C . THR A 1 188 ? -23.077 -5.242 24.345 1.00 85.94 188 THR A C 1
ATOM 1499 O O . THR A 1 188 ? -23.962 -4.854 23.584 1.00 85.94 188 THR A O 1
ATOM 1502 N N . ARG A 1 189 ? -23.148 -6.436 24.959 1.00 85.06 189 ARG A N 1
ATOM 1503 C CA . ARG A 1 189 ? -24.290 -7.363 24.838 1.00 85.06 189 ARG A CA 1
ATOM 1504 C C . ARG A 1 189 ? -25.523 -6.902 25.619 1.00 85.06 189 ARG A C 1
ATOM 1506 O O . ARG A 1 189 ? -26.618 -7.347 25.290 1.00 85.06 189 ARG A O 1
ATOM 1513 N N . THR A 1 190 ? -25.367 -6.043 26.630 1.00 87.50 190 THR A N 1
ATOM 1514 C CA . THR A 1 190 ? -26.504 -5.493 27.392 1.00 87.50 190 THR A CA 1
ATOM 1515 C C . THR A 1 190 ? -27.128 -4.277 26.712 1.00 87.50 190 THR A C 1
ATOM 1517 O O . THR A 1 190 ? -28.269 -3.921 27.006 1.00 87.50 190 THR A O 1
ATOM 1520 N N . LYS A 1 191 ? -26.406 -3.643 25.781 1.00 89.38 191 LYS A N 1
ATOM 1521 C CA . LYS A 1 191 ? -26.892 -2.487 25.030 1.00 89.38 191 LYS A CA 1
ATOM 1522 C C . LYS A 1 191 ? -27.916 -2.932 23.965 1.00 89.38 191 LYS A C 1
ATOM 1524 O O . LYS A 1 191 ? -27.690 -3.929 23.272 1.00 89.38 191 LYS A O 1
ATOM 1529 N N . PRO A 1 192 ? -29.051 -2.221 23.816 1.00 90.25 192 PRO A N 1
ATOM 1530 C CA . PRO A 1 192 ? -30.058 -2.554 22.812 1.00 90.25 192 PRO A CA 1
ATOM 1531 C C . PRO A 1 192 ? -29.513 -2.350 21.395 1.00 90.25 192 PRO A C 1
ATOM 1533 O O . PRO A 1 192 ? -28.538 -1.637 21.182 1.00 90.25 192 PRO A O 1
ATOM 1536 N N . LYS A 1 193 ? -30.161 -2.944 20.389 1.00 90.00 193 LYS A N 1
ATOM 1537 C CA . LYS A 1 193 ? -29.857 -2.578 18.999 1.00 90.00 193 LYS A CA 1
ATOM 1538 C C . LYS A 1 193 ? -30.213 -1.110 18.776 1.00 90.00 193 LYS A C 1
ATOM 1540 O O . LYS A 1 193 ? -31.241 -0.640 19.261 1.00 90.00 193 LYS A O 1
ATOM 1545 N N . LYS A 1 194 ? -29.387 -0.413 18.006 1.00 87.12 194 LYS A N 1
ATOM 1546 C CA . LYS A 1 194 ? -29.547 1.010 17.711 1.00 87.12 194 LYS A CA 1
ATOM 1547 C C . LYS A 1 194 ? -29.415 1.227 16.213 1.00 87.12 194 LYS A C 1
ATOM 1549 O O . LYS A 1 194 ? -28.652 0.538 15.544 1.00 87.12 194 LYS A O 1
ATOM 1554 N N . GLN A 1 195 ? -30.167 2.177 15.677 1.00 83.81 195 GLN A N 1
ATOM 1555 C CA . GLN A 1 195 ? -29.961 2.638 14.311 1.00 83.81 195 GLN A CA 1
ATOM 1556 C C . GLN A 1 195 ? -28.741 3.566 14.286 1.00 83.81 195 GLN A C 1
ATOM 1558 O O . GLN A 1 195 ? -28.694 4.556 15.017 1.00 83.81 195 GLN A O 1
ATOM 1563 N N . VAL A 1 196 ? -27.733 3.214 13.489 1.00 75.44 196 VAL A N 1
ATOM 1564 C CA . VAL A 1 196 ? -26.449 3.925 13.442 1.00 75.44 196 VAL A CA 1
ATOM 1565 C C . VAL A 1 196 ? -26.269 4.499 12.041 1.00 75.44 196 VAL A C 1
ATOM 1567 O O . VAL A 1 196 ? -26.025 3.765 11.089 1.00 75.44 196 VAL A O 1
ATOM 1570 N N . GLY A 1 197 ? -26.426 5.818 11.907 1.00 67.25 197 GLY A N 1
ATOM 1571 C CA . GLY A 1 197 ? -26.566 6.485 10.605 1.00 67.25 197 GLY A CA 1
ATOM 1572 C C . GLY A 1 197 ? -28.032 6.667 10.180 1.00 67.25 197 GLY A C 1
ATOM 1573 O O . GLY A 1 197 ? -28.927 6.550 11.011 1.00 67.25 197 GLY A O 1
ATOM 1574 N N . GLY A 1 198 ? -28.258 7.031 8.907 1.00 72.06 198 GLY A N 1
ATOM 1575 C CA . GLY A 1 198 ? -29.578 7.343 8.323 1.00 72.06 198 GLY A CA 1
ATOM 1576 C C . GLY A 1 198 ? -30.538 6.145 8.218 1.00 72.06 198 GLY A C 1
ATOM 1577 O O . GLY A 1 198 ? -30.529 5.257 9.061 1.00 72.06 198 GLY A O 1
ATOM 1578 N N . THR A 1 199 ? -31.399 6.104 7.194 1.00 54.16 199 THR A N 1
ATOM 1579 C CA . THR A 1 199 ? -32.416 5.044 7.005 1.00 54.16 199 THR A CA 1
ATOM 1580 C C . THR A 1 199 ? -31.796 3.644 6.904 1.00 54.16 199 THR A C 1
ATOM 1582 O O . THR A 1 199 ? -31.050 3.375 5.965 1.00 54.16 199 THR A O 1
ATOM 1585 N N . GLY A 1 200 ? -32.122 2.755 7.848 1.00 70.00 200 GLY A N 1
ATOM 1586 C CA . GLY A 1 200 ? -31.653 1.368 7.893 1.00 70.00 200 GLY A CA 1
ATOM 1587 C C . GLY A 1 200 ? -32.119 0.636 9.156 1.00 70.00 200 GLY A C 1
ATOM 1588 O O . GLY A 1 200 ? -32.658 1.258 10.073 1.00 70.00 200 GLY A O 1
ATOM 1589 N N . ASP A 1 201 ? -31.912 -0.681 9.201 1.00 83.12 201 ASP A N 1
ATOM 1590 C CA . ASP A 1 201 ? -32.307 -1.511 10.343 1.00 83.12 201 ASP A CA 1
ATOM 1591 C C . ASP A 1 201 ? -31.430 -1.254 11.584 1.00 83.12 201 ASP A C 1
ATOM 1593 O O . ASP A 1 201 ? -30.234 -0.971 11.459 1.00 83.12 201 ASP A O 1
ATOM 1597 N N . PRO A 1 202 ? -31.978 -1.400 12.805 1.00 87.06 202 PRO A N 1
ATOM 1598 C CA . PRO A 1 202 ? -31.193 -1.331 14.029 1.00 87.06 202 PRO A CA 1
ATOM 1599 C C . PRO A 1 202 ? -30.100 -2.406 14.062 1.00 87.06 202 PRO A C 1
ATOM 1601 O O . PRO A 1 202 ? -30.371 -3.608 13.973 1.00 87.06 202 PRO A O 1
ATOM 1604 N N . VAL A 1 203 ? -28.860 -1.980 14.278 1.00 88.38 203 VAL A N 1
ATOM 1605 C CA . VAL A 1 203 ? -27.690 -2.853 14.367 1.00 88.38 203 VAL A CA 1
ATOM 1606 C C . VAL A 1 203 ? -27.286 -3.068 15.822 1.00 88.38 203 VAL A C 1
ATOM 1608 O O . VAL A 1 203 ? -27.451 -2.211 16.690 1.00 88.38 203 VAL A O 1
ATOM 1611 N N . SER A 1 204 ? -26.767 -4.256 16.118 1.00 88.88 204 SER A N 1
ATOM 1612 C CA . SER A 1 204 ? -26.125 -4.527 17.408 1.00 88.88 204 SER A CA 1
ATOM 1613 C C . SER A 1 204 ? -24.742 -3.884 17.452 1.00 88.88 204 SER A C 1
ATOM 1615 O O . SER A 1 204 ? -24.075 -3.842 16.418 1.00 88.88 204 SER A O 1
ATOM 1617 N N . VAL A 1 205 ? -24.251 -3.557 18.648 1.00 86.62 205 VAL A N 1
ATOM 1618 C CA . VAL A 1 205 ? -22.920 -2.963 18.869 1.00 86.62 205 VAL A CA 1
ATOM 1619 C C . VAL A 1 205 ? -21.794 -3.682 18.107 1.00 86.62 205 VAL A C 1
ATOM 1621 O O . VAL A 1 205 ? -20.982 -3.037 17.459 1.00 86.62 205 VAL A O 1
ATOM 1624 N N . LYS A 1 206 ? -21.789 -5.025 18.083 1.00 88.19 206 LYS A N 1
ATOM 1625 C CA . LYS A 1 206 ? -20.788 -5.838 17.360 1.00 88.19 206 LYS A CA 1
ATOM 1626 C C . LYS A 1 206 ? -20.625 -5.497 15.872 1.00 88.19 206 LYS A C 1
ATOM 1628 O O . LYS A 1 206 ? -19.553 -5.700 15.313 1.00 88.19 206 LYS A O 1
ATOM 1633 N N . HIS A 1 207 ? -21.691 -5.046 15.221 1.00 88.25 207 HIS A N 1
ATOM 1634 C CA . HIS A 1 207 ? -21.735 -4.855 13.772 1.00 88.25 207 HIS A CA 1
ATOM 1635 C C . HIS A 1 207 ? -21.602 -3.385 13.367 1.00 88.25 207 HIS A C 1
ATOM 1637 O O . HIS A 1 207 ? -21.832 -3.067 12.207 1.00 88.25 207 HIS A O 1
ATOM 1643 N N . SER A 1 208 ? -21.264 -2.493 14.301 1.00 91.00 208 SER A N 1
ATOM 1644 C CA . SER A 1 208 ? -21.078 -1.079 14.001 1.00 91.00 208 SER A CA 1
ATOM 1645 C C . SER A 1 208 ? -19.927 -0.506 14.801 1.00 91.00 208 SER A C 1
ATOM 1647 O O . SER A 1 208 ? -19.976 -0.470 16.029 1.00 91.00 208 SER A O 1
ATOM 1649 N N . TRP A 1 209 ? -18.905 -0.028 14.095 1.00 91.69 209 TRP A N 1
ATOM 1650 C CA . TRP A 1 209 ? -17.781 0.656 14.718 1.00 91.69 209 TRP A CA 1
ATOM 1651 C C . TRP A 1 209 ? -18.242 1.902 15.469 1.00 91.69 209 TRP A C 1
ATOM 1653 O O . TRP A 1 209 ? -17.957 2.022 16.655 1.00 91.69 209 TRP A O 1
ATOM 1663 N N . LYS A 1 210 ? -19.037 2.770 14.836 1.00 91.19 210 LYS A N 1
ATOM 1664 C CA . LYS A 1 210 ? -19.583 3.974 15.481 1.00 91.19 210 LYS A CA 1
ATOM 1665 C C . LYS A 1 210 ? -20.319 3.667 16.781 1.00 91.19 210 LYS A C 1
ATOM 1667 O O . LYS A 1 210 ? -20.072 4.325 17.786 1.00 91.19 210 LYS A O 1
ATOM 1672 N N . TYR A 1 211 ? -21.192 2.657 16.791 1.00 91.50 211 TYR A N 1
ATOM 1673 C CA . TYR A 1 211 ? -21.904 2.315 18.023 1.00 91.50 211 TYR A CA 1
ATOM 1674 C C . TYR A 1 211 ? -20.977 1.706 19.077 1.00 91.50 211 TYR A C 1
ATOM 1676 O O . TYR A 1 211 ? -21.115 1.961 20.269 1.00 91.50 211 TYR A O 1
ATOM 1684 N N . MET A 1 212 ? -19.998 0.921 18.640 1.00 91.12 212 MET A N 1
ATOM 1685 C CA . MET A 1 212 ? -18.980 0.366 19.520 1.00 91.12 212 MET A CA 1
ATOM 1686 C C . MET A 1 212 ? -18.134 1.456 20.179 1.00 91.12 212 MET A C 1
ATOM 1688 O O . MET A 1 212 ? -17.876 1.351 21.374 1.00 91.12 212 MET A O 1
ATOM 1692 N N . GLN A 1 213 ? -17.777 2.521 19.455 1.00 91.31 213 GLN A N 1
ATOM 1693 C CA . GLN A 1 213 ? -17.075 3.676 20.018 1.00 91.31 213 GLN A CA 1
ATOM 1694 C C . GLN A 1 213 ? -17.878 4.340 21.135 1.00 91.31 213 GLN A C 1
ATOM 1696 O O . GLN A 1 213 ? -17.311 4.575 22.194 1.00 91.31 213 GLN A O 1
ATOM 1701 N N . GLU A 1 214 ? -19.185 4.565 20.949 1.00 90.19 214 GLU A N 1
ATOM 1702 C CA . GLU A 1 214 ? -20.041 5.140 22.001 1.00 90.19 214 GLU A CA 1
ATOM 1703 C C . GLU A 1 214 ? -19.966 4.315 23.297 1.00 90.19 214 GLU A C 1
ATOM 1705 O O . GLU A 1 214 ? -19.788 4.865 24.381 1.00 90.19 214 GLU A O 1
ATOM 1710 N N . VAL A 1 215 ? -20.054 2.985 23.183 1.00 88.19 215 VAL A N 1
ATOM 1711 C CA . VAL A 1 215 ? -20.020 2.077 24.341 1.00 88.19 215 VAL A CA 1
ATOM 1712 C C . VAL A 1 215 ? -18.628 2.009 24.971 1.00 88.19 215 VAL A C 1
ATOM 1714 O O . VAL A 1 215 ? -18.519 1.956 26.193 1.00 88.19 215 VAL A O 1
ATOM 1717 N N . ILE A 1 216 ? -17.564 2.003 24.162 1.00 88.94 216 ILE A N 1
ATOM 1718 C CA . ILE A 1 216 ? -16.178 2.005 24.649 1.00 88.94 216 ILE A CA 1
ATOM 1719 C C . ILE A 1 216 ? -15.869 3.319 25.370 1.00 88.94 216 ILE A C 1
ATOM 1721 O O . ILE A 1 216 ? -15.277 3.291 26.441 1.00 88.94 216 ILE A O 1
ATOM 1725 N N . GLU A 1 217 ? -16.254 4.459 24.801 1.00 87.75 217 GLU A N 1
ATOM 1726 C CA . GLU A 1 217 ? -15.992 5.780 25.376 1.00 87.75 217 GLU A CA 1
ATOM 1727 C C . GLU A 1 217 ? -16.781 5.984 26.678 1.00 87.75 217 GLU A C 1
ATOM 1729 O O . GLU A 1 217 ? -16.221 6.498 27.645 1.00 87.75 217 GLU A O 1
ATOM 1734 N N . GLU A 1 218 ? -18.020 5.481 26.756 1.00 84.81 218 GLU A N 1
ATOM 1735 C CA . GLU A 1 218 ? -18.786 5.391 28.008 1.00 84.81 218 GLU A CA 1
ATOM 1736 C C . GLU A 1 218 ? -18.069 4.509 29.043 1.00 84.81 218 GLU A C 1
ATOM 1738 O O . GLU A 1 218 ? -17.909 4.913 30.192 1.00 84.81 218 GLU A O 1
ATOM 1743 N N . ALA A 1 219 ? -17.590 3.328 28.637 1.00 81.75 219 ALA A N 1
ATOM 1744 C CA . ALA A 1 219 ? -16.927 2.387 29.536 1.00 81.75 219 ALA A CA 1
ATOM 1745 C C . ALA A 1 219 ? -15.586 2.917 30.064 1.00 81.75 219 ALA A C 1
ATOM 1747 O O . ALA A 1 219 ? -15.322 2.812 31.259 1.00 81.75 219 ALA A O 1
ATOM 1748 N N . ILE A 1 220 ? -14.755 3.513 29.201 1.00 76.31 220 ILE A N 1
ATOM 1749 C CA . ILE A 1 220 ? -13.460 4.099 29.581 1.00 76.31 220 ILE A CA 1
ATOM 1750 C C . ILE A 1 220 ? -13.665 5.224 30.601 1.00 76.31 220 ILE A C 1
ATOM 1752 O O . ILE A 1 220 ? -12.927 5.284 31.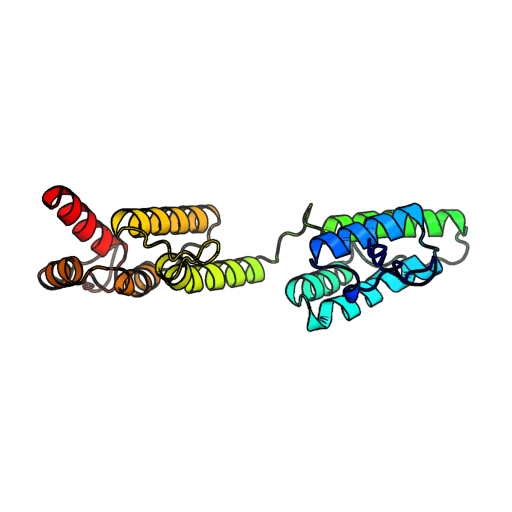575 1.00 76.31 220 ILE A O 1
ATOM 1756 N N . ALA A 1 221 ? -14.698 6.056 30.436 1.00 69.50 221 ALA A N 1
ATOM 1757 C CA . ALA A 1 221 ? -15.019 7.120 31.390 1.00 69.50 221 ALA A CA 1
ATOM 1758 C C . ALA A 1 221 ? -15.467 6.609 32.776 1.00 69.50 221 ALA A C 1
ATOM 1760 O O . ALA A 1 221 ? -15.511 7.387 33.724 1.00 69.50 221 ALA A O 1
ATOM 1761 N N . THR A 1 222 ? -15.820 5.325 32.891 1.00 63.06 222 THR A N 1
ATOM 1762 C CA . THR A 1 222 ? -16.261 4.681 34.142 1.00 63.06 222 THR A CA 1
ATOM 1763 C C . THR A 1 222 ? -15.258 3.685 34.731 1.00 63.06 222 THR A C 1
ATOM 1765 O O . THR A 1 222 ? -15.516 3.144 35.805 1.00 63.06 222 THR A O 1
ATOM 1768 N N . LEU A 1 223 ? -14.164 3.396 34.018 1.00 54.59 223 LEU A N 1
ATOM 1769 C CA . LEU A 1 223 ? -13.144 2.409 34.401 1.00 54.59 223 LEU A CA 1
ATOM 1770 C C . LEU A 1 223 ? -11.785 3.042 34.767 1.00 54.59 223 LEU A C 1
ATOM 1772 O O . LEU A 1 223 ? -10.954 2.330 35.332 1.00 54.59 223 LEU A O 1
ATOM 1776 N N . ASP A 1 224 ? -11.575 4.329 34.457 1.00 44.22 224 ASP A N 1
ATOM 1777 C CA . ASP A 1 224 ? -10.542 5.190 35.073 1.00 44.22 224 ASP A CA 1
ATOM 1778 C C . ASP A 1 224 ? -11.049 5.742 36.425 1.00 44.22 224 ASP A C 1
ATOM 1780 O O . ASP A 1 224 ? -10.219 5.887 37.354 1.00 44.22 224 ASP A O 1
#

Sequence (224 aa):
MNPSTSSNLKFTSDEPPQRQQVNSSEDYLELLQLWAKEYASYAGLRKLKGAIEVSLFLMDKALQRGTVSLASNPQHVLPVRQAGEELADFKDRLCDWTEKFLQTLSGDNMQLSPDLQKETAWVTFEFFVTLITEITLVGVALSLSFKEKYLAYKELLADLKSRSLEPADFVVGVKFWSLLPEEIKALTRTKPKKQVGGTGDPVSVKHSWKYMQEVIEEAIATLD

Foldseek 3Di:
DDPDPPPPQPAAQQGAGALVVDDDPLVRLVSRLCCLPPGHDPNNLVCSLVRQLVRCVPPPVQLNVVSVVQCPDPVLPQDDDDVPDDPVVSVVVSSVSSNVSSCCSSPVPPPRPPVSVLVVLVVCLLCVLVCQPQPQDPNDGDNDDLVRSVVVLVVSQVVCVVVVNHDDQQVSLQSCLVSDDVVLVVQQVVDDFDDDDDDDDGHGSSRGNVSVCVSVVVVVVVVD

Radius of gyration: 25.99 Å; chains: 1; bounding box: 73×26×75 Å

pLDDT: mean 79.66, std 12.88, range [27.94, 91.75]

Organism: NCBI:txid1169474

Secondary structure (DSSP, 8-state):
-PPP--------SSSPPPGGGSSSHHHHHHHHHHHHHHT--HHHHTTHHHHHHHHHTTT-HHHHHHHHHHHTSGGGPPPPPPTT--HHHHHHHHHHHHHHHHHHHTTSS----HHHHHHHHHHHHHHHHHHHHH-EETTEE----HHHHHHHHHHHHHHHHHTT-PPPHHHHHHHHGGGS-HHHHHHHHHSPPB--SSSSPPBPGGG-HHHHHHHHHHHHHHH-